Protein AF-A0A2I0T683-F1 (afdb_monomer_lite)

Organism: NCBI:txid1758121

Foldseek 3Di:
DDDQLAADVPHAQLLSLVVCVVVPLQVAWDALVRQLPDDHRRVDPQLSVQSNPDHDTGGSSLSNLQSCCVVDVDLVVRDLDLPLQPALVSLLSSLLSVLSSVSSPDDSPPPPDDPHSQQRFDDPVSLVVSLVSYDPVCSVVSVPPDQPDPTGDGSNVVSVVSVVVVVVCVDVVVVVVVVVVVVVVVVVVVVVVVVVVVVPD

pLDDT: mean 86.16, std 9.73, range [44.25, 96.19]

Radius of gyration: 23.91 Å; chains: 1; bounding box: 44×40×90 Å

InterPro domains:
  IPR053270 Friend virus susceptibility protein 1 [PTHR48195] (3-145)

Sequence (201 aa):
MRKDFSRLPGEHIVTWLLRCWDNGANSLELEDREARQLGSLSREGGIDTVIRKKTQALSLWRRLLSGMRERYPLSEDVVCHPSKWTTMERGIQYLRELAVRKMIYHDLDNAQLPTDPDEIQCTRPMWRKFVQSAPLTHANSLAVMEWKGEEGPMVNEVAARLQQYEESLSSPLISAVEKLSWKVQQENVILSTCIGQHLSY

Structure (mmCIF, N/CA/C/O backbone):
data_AF-A0A2I0T683-F1
#
_entry.id   AF-A0A2I0T683-F1
#
loop_
_atom_site.group_PDB
_atom_site.id
_atom_site.type_symbol
_atom_site.label_atom_id
_atom_site.label_alt_id
_atom_site.label_comp_id
_atom_site.label_asym_id
_atom_site.label_entity_id
_atom_site.label_seq_id
_atom_site.pdbx_PDB_ins_code
_atom_site.Cartn_x
_atom_site.Cartn_y
_atom_site.Cartn_z
_atom_site.occupancy
_atom_site.B_iso_or_equiv
_atom_site.auth_seq_id
_atom_site.auth_comp_id
_atom_site.auth_asym_id
_atom_site.auth_atom_id
_atom_site.pdbx_PDB_model_num
ATOM 1 N N . MET A 1 1 ? 0.701 19.991 12.465 1.00 44.56 1 MET A N 1
ATOM 2 C CA . MET A 1 1 ? -0.242 19.776 11.345 1.00 44.56 1 MET A CA 1
ATOM 3 C C . MET A 1 1 ? -0.966 18.459 11.601 1.00 44.56 1 MET A C 1
ATOM 5 O O . MET A 1 1 ? -0.289 17.451 11.756 1.00 44.56 1 MET A O 1
ATOM 9 N N . ARG A 1 2 ? -2.293 18.459 11.780 1.00 54.62 2 ARG A N 1
ATOM 10 C CA . ARG A 1 2 ? -3.059 17.230 12.059 1.00 54.62 2 ARG A CA 1
ATOM 11 C C . ARG A 1 2 ? -3.172 16.458 10.739 1.00 54.62 2 ARG A C 1
ATOM 13 O O . ARG A 1 2 ? -3.693 17.015 9.779 1.00 54.62 2 ARG A O 1
ATOM 20 N N . LYS A 1 3 ? -2.603 15.253 10.655 1.00 79.38 3 LYS A N 1
ATOM 21 C CA . LYS A 1 3 ? -2.657 14.440 9.430 1.00 79.38 3 LYS A CA 1
ATOM 22 C C . LYS A 1 3 ? -4.076 13.892 9.259 1.00 79.38 3 LYS A C 1
ATOM 24 O O . LYS A 1 3 ? -4.655 13.398 10.224 1.00 79.38 3 LYS A O 1
ATOM 29 N N . ASP A 1 4 ? -4.638 14.030 8.062 1.00 86.94 4 ASP A N 1
ATOM 30 C CA . ASP A 1 4 ? -5.980 13.537 7.755 1.00 86.94 4 ASP A CA 1
ATOM 31 C C . ASP A 1 4 ? -5.921 12.069 7.310 1.00 86.94 4 ASP A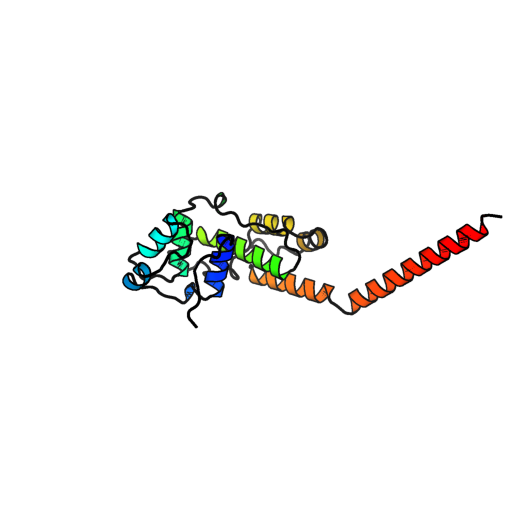 C 1
ATOM 33 O O . ASP A 1 4 ? -5.350 11.730 6.268 1.00 86.94 4 ASP A O 1
ATOM 37 N N . PHE A 1 5 ? -6.517 11.202 8.125 1.00 93.31 5 PHE A N 1
ATOM 38 C CA . PHE A 1 5 ? -6.622 9.763 7.884 1.00 93.31 5 PHE A CA 1
ATOM 39 C C . PHE A 1 5 ? -7.934 9.380 7.187 1.00 93.31 5 PHE A C 1
ATOM 41 O O . PHE A 1 5 ? -8.219 8.196 7.030 1.00 93.31 5 PHE A O 1
ATOM 48 N N . SER A 1 6 ? -8.751 10.348 6.773 1.00 94.44 6 SER A N 1
ATOM 49 C CA . SER A 1 6 ? -10.027 10.093 6.102 1.00 94.44 6 SER A CA 1
ATOM 50 C C . SER A 1 6 ? -9.810 9.726 4.636 1.00 94.44 6 SER A C 1
ATOM 52 O O . SER A 1 6 ? -8.982 10.330 3.953 1.00 94.44 6 SER A O 1
ATOM 54 N N . ARG A 1 7 ? -10.559 8.743 4.134 1.00 95.00 7 ARG A N 1
ATOM 55 C CA . ARG A 1 7 ? -10.545 8.299 2.738 1.00 95.00 7 ARG A CA 1
ATOM 56 C C . ARG A 1 7 ? -11.122 9.378 1.833 1.00 95.00 7 ARG A C 1
ATOM 58 O O . ARG A 1 7 ? -12.233 9.864 2.062 1.00 95.00 7 ARG A O 1
ATOM 65 N N . LEU A 1 8 ? -10.409 9.713 0.763 1.00 93.12 8 LEU A N 1
ATOM 66 C CA . LEU A 1 8 ? -10.859 10.706 -0.208 1.00 93.12 8 LEU A CA 1
ATOM 67 C C . LEU A 1 8 ? -11.986 10.143 -1.102 1.00 93.12 8 LEU A C 1
ATOM 69 O O . LEU A 1 8 ? -12.114 8.928 -1.281 1.00 93.12 8 LEU A O 1
ATOM 73 N N . PRO A 1 9 ? -12.853 10.991 -1.687 1.00 92.00 9 PRO A N 1
ATOM 74 C CA . PRO A 1 9 ? -13.791 10.558 -2.723 1.00 92.00 9 PRO A CA 1
ATOM 75 C C . PRO A 1 9 ? -13.100 9.902 -3.918 1.00 92.00 9 PRO A C 1
ATOM 77 O O . PRO A 1 9 ? -12.183 10.472 -4.493 1.00 92.00 9 PRO A O 1
ATOM 80 N N . GLY A 1 10 ? -13.556 8.697 -4.277 1.00 89.38 10 GLY A N 1
ATOM 81 C CA . GLY A 1 10 ? -12.989 7.908 -5.375 1.00 89.38 10 GLY A CA 1
ATOM 82 C C . GLY A 1 10 ? -11.661 7.212 -5.055 1.00 89.38 10 GLY A C 1
ATOM 83 O O . GLY A 1 10 ? -11.173 6.459 -5.890 1.00 89.38 10 GLY A O 1
ATOM 84 N N . GLU A 1 11 ? -11.085 7.415 -3.867 1.00 91.50 11 GLU A N 1
ATOM 85 C CA . GLU A 1 11 ? -9.854 6.735 -3.457 1.00 91.50 11 GLU A CA 1
ATOM 86 C C . GLU A 1 11 ? -10.125 5.254 -3.174 1.00 91.50 11 GLU A C 1
ATOM 88 O O . GLU A 1 11 ? -11.042 4.897 -2.426 1.00 91.50 11 GLU A O 1
ATOM 93 N N . HIS A 1 12 ? -9.310 4.382 -3.767 1.00 91.44 12 HIS A N 1
ATOM 94 C CA . HIS A 1 12 ? -9.386 2.952 -3.508 1.00 91.44 12 HIS A CA 1
ATOM 95 C C . HIS A 1 12 ? -9.004 2.641 -2.061 1.00 91.44 12 HIS A C 1
ATOM 97 O O . HIS A 1 12 ? -8.104 3.249 -1.483 1.00 91.44 12 HIS A O 1
ATOM 103 N N . ILE A 1 13 ? -9.676 1.652 -1.474 1.00 92.81 13 ILE A N 1
ATOM 104 C CA . ILE A 1 13 ? -9.544 1.353 -0.047 1.00 92.81 13 ILE A CA 1
ATOM 105 C C . ILE A 1 13 ? -8.114 0.969 0.361 1.00 92.81 13 ILE A C 1
ATOM 107 O O . ILE A 1 13 ? -7.654 1.376 1.421 1.00 92.81 13 ILE A O 1
ATOM 111 N N . VAL A 1 14 ? -7.384 0.246 -0.493 1.00 94.19 14 VAL A N 1
ATOM 112 C CA . VAL A 1 14 ? -5.992 -0.148 -0.221 1.00 94.19 14 VAL A CA 1
ATOM 113 C C . VAL A 1 14 ? -5.038 1.038 -0.363 1.00 94.19 14 VAL A C 1
ATOM 115 O O . VAL A 1 14 ? -4.167 1.216 0.484 1.00 94.19 14 VAL A O 1
ATOM 118 N N . THR A 1 15 ? -5.243 1.891 -1.370 1.00 94.19 15 THR A N 1
ATOM 119 C CA . THR A 1 15 ? -4.494 3.146 -1.541 1.00 94.19 15 THR A CA 1
ATOM 120 C C . THR A 1 15 ? -4.660 4.055 -0.324 1.00 94.19 15 THR A C 1
ATOM 122 O O . THR A 1 15 ? -3.682 4.590 0.194 1.00 94.19 15 THR A O 1
ATOM 125 N N . TRP A 1 16 ? -5.889 4.167 0.189 1.00 95.38 16 TRP A N 1
ATOM 126 C CA . TRP A 1 16 ? -6.186 4.898 1.418 1.00 95.38 16 TRP A CA 1
ATOM 127 C C . TRP A 1 16 ? -5.451 4.328 2.636 1.00 95.38 16 TRP A C 1
ATOM 129 O O . TRP A 1 16 ? -4.854 5.088 3.397 1.00 95.38 16 TRP A O 1
ATOM 139 N N . LEU A 1 17 ? -5.452 3.004 2.817 1.00 95.69 17 LEU A N 1
ATOM 140 C CA . LEU A 1 17 ? -4.715 2.367 3.912 1.00 95.69 17 LEU A CA 1
ATOM 141 C C . LEU A 1 17 ? -3.216 2.639 3.815 1.00 95.69 17 LEU A C 1
ATOM 143 O O . LEU A 1 17 ? -2.614 3.034 4.809 1.00 95.69 17 LEU A O 1
ATOM 147 N N . LEU A 1 18 ? -2.624 2.482 2.631 1.00 95.62 18 LEU A N 1
ATOM 148 C CA . LEU A 1 18 ? -1.208 2.775 2.427 1.00 95.62 18 LEU A CA 1
ATOM 149 C C . LEU A 1 18 ? -0.892 4.245 2.745 1.00 95.62 18 LEU A C 1
ATOM 151 O O . LEU A 1 18 ? 0.066 4.528 3.455 1.00 95.62 18 LEU A O 1
ATOM 155 N N . ARG A 1 19 ? -1.762 5.183 2.351 1.00 95.25 19 ARG A N 1
ATOM 156 C CA . ARG A 1 19 ? -1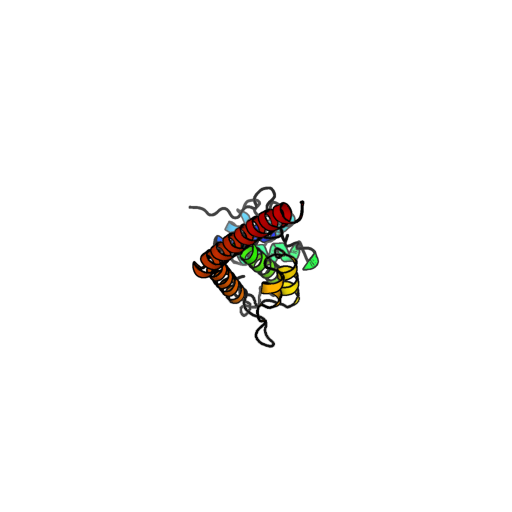.624 6.594 2.737 1.00 95.25 19 ARG A CA 1
ATOM 157 C C . ARG A 1 19 ? -1.735 6.806 4.249 1.00 95.25 19 ARG A C 1
ATOM 159 O O . ARG A 1 19 ? -1.024 7.643 4.799 1.00 95.25 19 ARG A O 1
ATOM 166 N N . CYS A 1 20 ? -2.612 6.079 4.941 1.00 95.56 20 CYS A N 1
ATOM 167 C CA . CYS A 1 20 ? -2.676 6.104 6.404 1.00 95.56 20 CYS A CA 1
ATOM 168 C C . CYS A 1 20 ? -1.365 5.608 7.030 1.00 95.56 20 CYS A C 1
ATOM 170 O O . CYS A 1 20 ? -0.875 6.244 7.967 1.00 95.56 20 CYS A O 1
ATOM 172 N N . TRP A 1 21 ? -0.782 4.528 6.497 1.00 95.56 21 TRP A N 1
ATOM 173 C CA . TRP A 1 21 ? 0.535 4.033 6.904 1.00 95.56 21 TRP A CA 1
ATOM 174 C C . TRP A 1 21 ? 1.625 5.091 6.711 1.00 95.56 21 TRP A C 1
ATOM 176 O O . TRP A 1 21 ? 2.271 5.465 7.687 1.00 95.56 21 TRP A O 1
ATOM 186 N N . ASP A 1 22 ? 1.751 5.653 5.506 1.00 95.06 22 ASP A N 1
ATOM 187 C CA . ASP A 1 22 ? 2.746 6.686 5.171 1.00 95.06 22 ASP A CA 1
ATOM 188 C C . ASP A 1 22 ? 2.568 7.959 6.024 1.00 95.06 22 ASP A C 1
ATOM 190 O O . ASP A 1 22 ? 3.514 8.679 6.351 1.00 95.06 22 ASP A O 1
ATOM 194 N N . ASN A 1 23 ? 1.338 8.219 6.470 1.00 94.81 23 ASN A N 1
ATOM 195 C CA . ASN A 1 23 ? 1.023 9.288 7.410 1.00 94.81 23 ASN A CA 1
ATOM 196 C C . ASN A 1 23 ? 1.328 8.940 8.878 1.00 94.81 23 ASN A C 1
ATOM 198 O O . ASN A 1 23 ? 1.156 9.794 9.748 1.00 94.81 23 ASN A O 1
ATOM 202 N N . GLY A 1 24 ? 1.859 7.762 9.183 1.00 93.31 24 GLY A N 1
ATOM 203 C CA . GLY A 1 24 ? 2.258 7.367 10.532 1.00 93.31 24 GLY A CA 1
ATOM 204 C C . GLY A 1 24 ? 1.102 6.858 11.390 1.00 93.31 24 GLY A C 1
ATOM 205 O O . GLY A 1 24 ? 1.145 7.007 12.609 1.00 93.31 24 GLY A O 1
ATOM 206 N N . ALA A 1 25 ? 0.073 6.245 10.790 1.00 93.44 25 ALA A N 1
ATOM 207 C CA . ALA A 1 25 ? -1.019 5.616 11.542 1.00 93.44 25 ALA A CA 1
ATOM 208 C C . ALA A 1 25 ? -0.524 4.562 12.552 1.00 93.44 25 ALA A C 1
ATOM 210 O O . ALA A 1 25 ? -1.203 4.293 13.540 1.00 93.44 25 ALA A O 1
ATOM 211 N N . ASN A 1 26 ? 0.650 3.966 12.331 1.00 93.00 26 ASN A N 1
ATOM 212 C CA . ASN A 1 26 ? 1.229 2.994 13.256 1.00 93.00 26 ASN A CA 1
ATOM 213 C C . ASN A 1 26 ? 1.804 3.626 14.528 1.00 93.00 26 ASN A C 1
ATOM 215 O O . ASN A 1 26 ? 1.815 2.984 15.568 1.00 93.00 26 ASN A O 1
ATOM 219 N N . SER A 1 27 ? 2.241 4.883 14.461 1.00 91.81 27 SER A N 1
ATOM 220 C CA . SER A 1 27 ? 2.763 5.620 15.619 1.00 91.81 27 SER A CA 1
ATOM 221 C C . SER A 1 27 ? 1.666 6.317 16.426 1.00 91.81 27 SER A C 1
ATOM 223 O O . SER A 1 27 ? 1.945 6.884 17.478 1.00 91.81 27 SER A O 1
ATOM 225 N N . LEU A 1 28 ? 0.427 6.321 15.925 1.00 91.69 28 LEU A N 1
ATOM 226 C CA . LEU A 1 28 ? -0.716 6.919 16.601 1.00 91.69 28 LEU A CA 1
ATOM 227 C C . LEU A 1 28 ? -1.420 5.865 17.455 1.00 91.69 28 LEU A C 1
ATOM 229 O O . LEU A 1 28 ? -2.343 5.203 16.981 1.00 91.69 28 LEU A O 1
ATOM 233 N N . GLU A 1 29 ? -0.978 5.710 18.699 1.00 91.25 29 GLU A N 1
ATOM 234 C CA . GLU A 1 29 ? -1.697 4.926 19.706 1.00 91.25 29 GLU A CA 1
ATOM 235 C C . GLU A 1 29 ? -3.019 5.609 20.059 1.00 91.25 29 GLU A C 1
ATOM 237 O O . GLU A 1 29 ? -3.066 6.826 20.227 1.00 91.25 29 GLU A O 1
ATOM 242 N N . LEU A 1 30 ? -4.098 4.827 20.114 1.00 88.94 30 LEU A N 1
ATOM 243 C CA . LEU A 1 30 ? -5.431 5.329 20.428 1.00 88.94 30 LEU A CA 1
ATOM 244 C C . LEU A 1 30 ? -6.007 4.592 21.629 1.00 88.94 30 LEU A C 1
ATOM 246 O O . LEU A 1 30 ? -6.262 3.378 21.571 1.00 88.94 30 LEU A O 1
ATOM 250 N N . GLU A 1 31 ? -6.296 5.351 22.681 1.00 87.56 31 GLU A N 1
ATOM 251 C CA . GLU A 1 31 ? -7.123 4.889 23.789 1.00 87.56 31 GLU A CA 1
ATOM 252 C C . GLU A 1 31 ? -8.593 4.747 23.356 1.00 87.56 31 GLU A C 1
ATOM 254 O O . GLU A 1 31 ? -9.035 5.317 22.355 1.00 87.56 31 GLU A O 1
ATOM 259 N N . ASP A 1 32 ? -9.394 4.005 24.128 1.00 83.94 32 ASP A N 1
ATOM 260 C CA . ASP A 1 32 ? -10.821 3.779 23.835 1.00 83.94 32 ASP A CA 1
ATOM 261 C C . ASP A 1 32 ? -11.592 5.100 23.640 1.00 83.94 32 ASP A C 1
ATOM 263 O O . ASP A 1 32 ? -12.378 5.257 22.703 1.00 83.94 32 ASP A O 1
ATOM 267 N N . ARG A 1 33 ? -11.320 6.110 24.478 1.00 86.56 33 ARG A N 1
ATOM 268 C CA . ARG A 1 33 ? -12.009 7.405 24.396 1.00 86.56 33 ARG A CA 1
ATOM 269 C C . ARG A 1 33 ? -11.652 8.179 23.125 1.00 86.56 33 ARG A C 1
ATOM 271 O O . ARG A 1 33 ? -12.536 8.798 22.536 1.00 86.56 33 ARG A O 1
ATOM 278 N N . GLU A 1 34 ? -10.393 8.134 22.704 1.00 87.69 34 GLU A N 1
ATOM 279 C CA . GLU A 1 34 ? -9.911 8.804 21.491 1.00 87.69 34 GLU A CA 1
ATOM 280 C C . GLU A 1 34 ? -10.426 8.099 20.239 1.00 87.69 34 GLU A C 1
ATOM 282 O O . GLU A 1 34 ? -10.918 8.750 19.317 1.00 87.69 34 GLU A O 1
ATOM 287 N N . ALA A 1 35 ? -10.406 6.762 20.242 1.00 85.81 35 ALA A N 1
ATOM 288 C CA . ALA A 1 35 ? -10.942 5.956 19.156 1.00 85.81 35 ALA A CA 1
ATOM 289 C C . ALA A 1 35 ? -12.421 6.279 18.912 1.00 85.81 35 ALA A C 1
ATOM 291 O O . ALA A 1 35 ? -12.811 6.523 17.774 1.00 85.81 35 ALA A O 1
ATOM 292 N N . ARG A 1 36 ? -13.241 6.380 19.967 1.00 87.12 36 ARG A N 1
ATOM 293 C CA . ARG A 1 36 ? -14.670 6.733 19.856 1.00 87.12 36 ARG A CA 1
ATOM 294 C C . ARG A 1 36 ? -14.928 8.132 19.291 1.00 87.12 36 ARG A C 1
ATOM 296 O O . ARG A 1 36 ? -16.009 8.361 18.750 1.00 87.12 36 ARG A O 1
ATOM 303 N N . GLN A 1 37 ? -13.969 9.049 19.414 1.00 87.25 37 GLN A N 1
ATOM 304 C CA . GLN A 1 37 ? -14.065 10.414 18.888 1.00 87.25 37 GLN A CA 1
ATOM 305 C C . GLN A 1 37 ? -13.639 10.530 17.420 1.00 87.25 37 GLN A C 1
ATOM 307 O O . GLN A 1 37 ? -13.803 11.598 16.826 1.00 87.25 37 GLN A O 1
ATOM 312 N N . LEU A 1 38 ? -13.117 9.459 16.816 1.00 86.81 38 LEU A N 1
ATOM 313 C CA . LEU A 1 38 ? -12.806 9.454 15.393 1.00 86.81 38 LEU A CA 1
ATOM 314 C C . LEU A 1 38 ? -14.078 9.660 14.560 1.00 86.81 38 LEU A C 1
ATOM 316 O O . LEU A 1 38 ? -15.122 9.040 14.790 1.00 86.81 38 LEU A O 1
ATOM 320 N N . GLY A 1 39 ? -13.962 10.535 13.561 1.00 87.31 39 GLY A N 1
ATOM 321 C CA . GLY A 1 39 ? -14.962 10.677 12.510 1.00 87.31 39 GLY A CA 1
ATOM 322 C C . GLY A 1 39 ? -15.009 9.452 11.590 1.00 87.31 39 GLY A C 1
ATOM 323 O O . GLY A 1 39 ? -14.338 8.446 11.810 1.00 87.31 39 GLY A O 1
ATOM 324 N N . SER A 1 40 ? -15.805 9.547 10.527 1.00 90.81 40 SER A N 1
ATOM 325 C CA . SER A 1 40 ? -15.827 8.543 9.457 1.00 90.81 40 SER A CA 1
ATOM 326 C C . SER A 1 40 ? -14.496 8.565 8.700 1.00 90.81 40 SER A C 1
ATOM 328 O O . SER A 1 40 ? -14.279 9.469 7.892 1.00 90.81 40 SER A O 1
ATOM 330 N N . LEU A 1 41 ? -13.631 7.572 8.922 1.00 93.50 41 LEU A N 1
ATOM 331 C CA . LEU A 1 41 ? -12.339 7.483 8.243 1.00 93.50 41 LEU A CA 1
ATOM 332 C C . LEU A 1 41 ? -12.479 6.765 6.903 1.00 93.50 41 LEU A C 1
ATOM 334 O O . LEU A 1 41 ? -12.124 7.307 5.865 1.00 93.50 41 LEU A O 1
ATOM 338 N N . SER A 1 42 ? -13.042 5.562 6.905 1.00 92.31 42 SER A N 1
ATOM 339 C CA . SER A 1 42 ? -13.158 4.720 5.708 1.00 92.31 42 SER A CA 1
ATOM 340 C C . SER A 1 42 ? -14.277 5.157 4.762 1.00 92.31 42 SER A C 1
ATOM 342 O O . SER A 1 42 ? -14.254 4.802 3.584 1.00 92.31 42 SER A O 1
ATOM 344 N N . ARG A 1 43 ? -15.262 5.917 5.271 1.00 89.50 43 ARG A N 1
ATOM 345 C CA . ARG A 1 43 ? -16.545 6.205 4.598 1.00 89.50 43 ARG A CA 1
ATOM 346 C C . ARG A 1 43 ? -17.406 4.958 4.386 1.00 89.50 43 ARG A C 1
ATOM 348 O O . ARG A 1 43 ? -18.348 4.980 3.597 1.00 89.50 43 ARG A O 1
ATOM 355 N N . GLU A 1 44 ? -17.102 3.888 5.112 1.00 88.06 44 GLU A N 1
ATOM 356 C CA . GLU A 1 44 ? -17.862 2.648 5.168 1.00 88.06 44 GLU A CA 1
ATOM 357 C C . GLU A 1 44 ? -18.225 2.370 6.628 1.00 88.06 44 GLU A C 1
ATOM 359 O O . GLU A 1 44 ? -17.379 2.014 7.448 1.00 88.06 44 GLU A O 1
ATOM 364 N N . GLY A 1 45 ? -19.516 2.497 6.956 1.00 83.25 45 GLY A N 1
ATOM 365 C CA . GLY A 1 45 ? -19.987 2.433 8.343 1.00 83.25 45 GLY A CA 1
ATOM 366 C C . GLY A 1 45 ? -19.596 1.151 9.087 1.00 83.25 45 GLY A C 1
ATOM 367 O O . GLY A 1 45 ? -19.388 1.198 10.298 1.00 83.25 45 GLY A O 1
ATOM 368 N N . GLY A 1 46 ? -19.439 0.027 8.377 1.00 87.06 46 GLY A N 1
ATOM 369 C CA . GLY A 1 46 ? -18.956 -1.230 8.955 1.00 87.06 46 GLY A CA 1
ATOM 370 C C . GLY A 1 46 ? -17.534 -1.110 9.507 1.00 87.06 46 GLY A C 1
ATOM 371 O O . GLY A 1 46 ? -17.312 -1.376 10.684 1.00 87.06 46 GLY A O 1
ATOM 372 N N . ILE A 1 47 ? -16.593 -0.619 8.699 1.00 89.81 47 ILE A N 1
ATOM 373 C CA . ILE A 1 47 ? -15.179 -0.487 9.080 1.00 89.81 47 ILE A CA 1
ATOM 374 C C . ILE A 1 47 ? -15.025 0.557 10.194 1.00 89.81 47 ILE A C 1
ATOM 376 O O . ILE A 1 47 ? -14.393 0.290 11.217 1.00 89.81 47 ILE A O 1
ATOM 380 N N . ASP A 1 48 ? -15.668 1.720 10.047 1.00 91.12 48 ASP A N 1
ATOM 381 C CA . ASP A 1 48 ? -15.606 2.803 11.042 1.00 91.12 48 ASP A CA 1
ATOM 382 C C . ASP A 1 48 ? -16.203 2.392 12.397 1.00 91.12 48 ASP A C 1
ATOM 384 O O . ASP A 1 48 ? -15.827 2.909 13.450 1.00 91.12 48 ASP A O 1
ATOM 388 N N . THR A 1 49 ? -17.145 1.449 12.402 1.00 89.56 49 THR A N 1
ATOM 389 C CA . THR A 1 49 ? -17.702 0.904 13.642 1.00 89.56 49 THR A CA 1
ATOM 390 C C . THR A 1 49 ? -16.691 0.018 14.363 1.00 89.56 49 THR A C 1
ATOM 392 O O . THR A 1 49 ? -16.529 0.160 15.575 1.00 89.56 49 THR A O 1
ATOM 395 N N . VAL A 1 50 ? -15.972 -0.845 13.642 1.00 87.88 50 VAL A N 1
ATOM 396 C CA . VAL A 1 50 ? -14.957 -1.737 14.230 1.00 87.88 50 VAL A CA 1
ATOM 397 C C . VAL A 1 50 ? -13.799 -0.941 14.822 1.00 87.88 50 VAL A C 1
ATOM 399 O O . VAL A 1 50 ? -13.400 -1.182 15.963 1.00 87.88 50 VAL A O 1
ATOM 402 N N . ILE A 1 51 ? -13.318 0.072 14.094 1.00 88.12 51 ILE A N 1
ATOM 403 C CA . ILE A 1 51 ? -12.234 0.957 14.547 1.00 88.12 51 ILE A CA 1
ATOM 404 C C . ILE A 1 51 ? -12.568 1.585 15.912 1.00 88.12 51 ILE A C 1
ATOM 406 O O . ILE A 1 51 ? -11.712 1.629 16.802 1.00 88.12 51 ILE A O 1
ATOM 410 N N . ARG A 1 52 ? -13.824 2.021 16.087 1.00 88.38 52 ARG A N 1
ATOM 411 C CA . ARG A 1 52 ? -14.315 2.707 17.294 1.00 88.38 52 ARG A CA 1
ATOM 412 C C . ARG A 1 52 ? -14.699 1.776 18.442 1.00 88.38 52 ARG A C 1
ATOM 414 O O . ARG A 1 52 ? -14.672 2.212 19.586 1.00 88.38 52 ARG A O 1
ATOM 421 N N . LYS A 1 53 ? -15.097 0.530 18.161 1.00 86.25 53 LYS A N 1
ATOM 422 C CA . LYS A 1 53 ? -15.577 -0.418 19.185 1.00 86.25 53 LYS A CA 1
ATOM 423 C C . LYS A 1 53 ? -14.462 -1.132 19.947 1.00 86.25 53 LYS A C 1
ATOM 425 O O . LYS A 1 53 ? -14.729 -1.660 21.024 1.00 86.25 53 LYS A O 1
A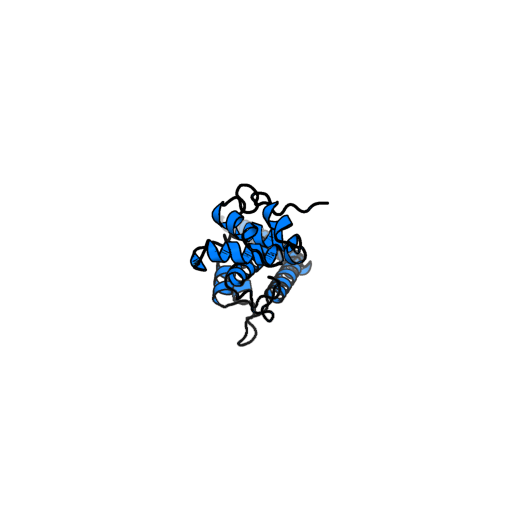TOM 430 N N . LYS A 1 54 ? -13.240 -1.192 19.410 1.00 79.56 54 LYS A N 1
ATOM 431 C CA . LYS A 1 54 ? -12.137 -1.881 20.091 1.00 79.56 54 LYS A CA 1
ATOM 432 C C . LYS A 1 54 ? -11.740 -1.165 21.385 1.00 79.56 54 LYS A C 1
ATOM 434 O O . LYS A 1 54 ? -11.307 -0.015 21.352 1.00 79.56 54 LYS A O 1
ATOM 439 N N . THR A 1 55 ? -11.832 -1.894 22.495 1.00 77.06 55 THR A N 1
ATOM 440 C CA . THR A 1 55 ? -11.533 -1.418 23.854 1.00 77.06 55 THR A CA 1
ATOM 441 C C . THR A 1 55 ? -10.050 -1.506 24.221 1.00 77.06 55 THR A C 1
ATOM 443 O O . THR A 1 55 ? -9.606 -0.810 25.127 1.00 77.06 55 THR A O 1
ATOM 446 N N . GLN A 1 56 ? -9.268 -2.329 23.517 1.00 80.94 56 GLN A N 1
ATOM 447 C CA . GLN A 1 56 ? -7.820 -2.433 23.707 1.00 80.94 56 GLN A CA 1
ATOM 448 C C . GLN A 1 56 ? -7.101 -1.201 23.141 1.00 80.94 56 GLN A C 1
ATOM 450 O O . GLN A 1 56 ? -7.446 -0.743 22.050 1.00 80.94 56 GLN A O 1
ATOM 455 N N . ALA A 1 57 ? -6.082 -0.702 23.848 1.00 83.00 57 ALA A N 1
ATOM 456 C CA . ALA A 1 57 ? -5.161 0.304 23.322 1.00 83.00 57 ALA A CA 1
ATOM 457 C C . ALA A 1 57 ? -4.358 -0.299 22.159 1.00 83.00 57 ALA A C 1
ATOM 459 O O . ALA A 1 57 ? -3.646 -1.289 22.330 1.00 83.00 57 ALA A O 1
ATOM 460 N N . LEU A 1 58 ? -4.557 0.256 20.967 1.00 88.69 58 LEU A N 1
ATOM 461 C CA . LEU A 1 58 ? -3.946 -0.187 19.720 1.00 88.69 58 LEU A CA 1
ATOM 462 C C . LEU A 1 58 ? -3.674 1.035 18.852 1.00 88.69 58 LEU A C 1
ATOM 464 O O . LEU A 1 58 ? -4.511 1.949 18.801 1.00 88.69 58 LEU A O 1
ATOM 468 N N . SER A 1 59 ? -2.591 0.973 18.078 1.00 91.44 59 SER A N 1
ATOM 469 C CA . SER A 1 59 ? -2.330 1.948 17.029 1.00 91.44 59 SER A CA 1
ATOM 470 C C . SER A 1 59 ? -3.492 2.048 16.042 1.00 91.44 59 SER A C 1
ATOM 472 O O . SER A 1 59 ? -4.203 1.069 15.766 1.00 91.44 59 SER A O 1
ATOM 474 N N . LEU A 1 60 ? -3.678 3.236 15.462 1.00 92.94 60 LEU A N 1
ATOM 475 C CA . LEU A 1 60 ? -4.658 3.455 14.401 1.00 92.94 60 LEU A CA 1
ATOM 476 C C . LEU A 1 60 ? -4.452 2.444 13.264 1.00 92.94 60 LEU A C 1
ATOM 478 O O . LEU A 1 60 ? -5.428 1.901 12.752 1.00 92.94 60 LEU A O 1
ATOM 482 N N . TRP A 1 61 ? -3.201 2.122 12.925 1.00 93.75 61 TRP A N 1
ATOM 483 C CA . TRP A 1 61 ? -2.879 1.104 11.924 1.00 93.75 61 TRP A CA 1
ATOM 484 C C . TRP A 1 61 ? -3.462 -0.274 12.254 1.00 93.75 61 TRP A C 1
ATOM 486 O O . TRP A 1 61 ? -4.177 -0.853 11.435 1.00 93.75 61 TRP A O 1
ATOM 496 N N . ARG A 1 62 ? -3.249 -0.783 13.474 1.00 91.75 62 ARG A N 1
ATOM 497 C CA . ARG A 1 62 ? -3.805 -2.081 13.896 1.00 91.75 62 ARG A CA 1
ATOM 498 C C . ARG A 1 62 ? -5.334 -2.079 13.916 1.00 91.75 62 ARG A C 1
ATOM 500 O O . ARG A 1 62 ? -5.960 -3.070 13.533 1.00 91.75 62 ARG A O 1
ATOM 507 N N . ARG A 1 63 ? -5.954 -0.966 14.324 1.00 91.88 63 ARG A N 1
ATOM 508 C CA . ARG A 1 63 ? -7.419 -0.805 14.280 1.00 91.88 63 ARG A CA 1
ATOM 509 C C . ARG A 1 63 ? -7.946 -0.832 12.843 1.00 91.88 63 ARG A C 1
ATOM 511 O O . ARG A 1 63 ? -8.942 -1.508 12.590 1.00 91.88 63 ARG A O 1
ATOM 518 N N . LEU A 1 64 ? -7.264 -0.156 11.915 1.00 93.75 64 LEU A N 1
ATOM 519 C CA . LEU A 1 64 ? -7.599 -0.144 10.488 1.00 93.75 64 LEU A CA 1
ATOM 520 C C . LEU A 1 64 ? -7.512 -1.548 9.881 1.00 93.75 64 LEU A C 1
ATOM 522 O O . LEU A 1 64 ? -8.496 -2.011 9.310 1.00 93.75 64 LEU A O 1
ATOM 526 N N . LEU A 1 65 ? -6.391 -2.257 10.060 1.00 93.38 65 LEU A N 1
ATOM 527 C CA . LEU A 1 65 ? -6.225 -3.624 9.546 1.00 93.38 65 LEU A CA 1
ATOM 528 C C . LEU A 1 65 ? -7.296 -4.576 10.096 1.00 93.38 65 LEU A C 1
ATOM 530 O O . LEU A 1 65 ? -7.871 -5.362 9.347 1.00 93.38 65 LEU A O 1
ATOM 534 N N . SER A 1 66 ? -7.634 -4.458 11.383 1.00 91.00 66 SER A N 1
ATOM 535 C CA . SER A 1 66 ? -8.701 -5.265 11.978 1.00 91.00 66 SER A CA 1
ATOM 536 C C . SER A 1 66 ? -10.079 -4.950 11.396 1.00 91.00 66 SER A C 1
ATOM 538 O O . SER A 1 66 ? -10.838 -5.876 11.123 1.00 91.00 66 SER A O 1
ATOM 540 N N . GLY A 1 67 ? -10.413 -3.668 11.207 1.00 92.06 67 GLY A N 1
ATOM 541 C CA . GLY A 1 67 ? -11.679 -3.266 10.587 1.00 92.06 67 GLY A CA 1
ATOM 542 C C . GLY A 1 67 ? -11.796 -3.755 9.146 1.00 92.06 67 GLY A C 1
ATOM 543 O O . GLY A 1 67 ? -12.866 -4.186 8.720 1.00 92.06 67 GLY A O 1
ATOM 544 N N . MET A 1 68 ? -10.679 -3.759 8.418 1.00 94.12 68 MET A N 1
ATOM 545 C CA . MET A 1 68 ? -10.597 -4.317 7.072 1.00 94.12 68 MET A CA 1
ATOM 546 C C . MET A 1 68 ? -10.839 -5.824 7.062 1.00 94.12 68 MET A C 1
ATOM 548 O O . MET A 1 68 ? -11.654 -6.287 6.272 1.00 94.12 68 MET A O 1
ATOM 552 N N . ARG A 1 69 ? -10.188 -6.574 7.957 1.00 91.94 69 ARG A N 1
ATOM 553 C CA . ARG A 1 69 ? -10.340 -8.033 8.053 1.00 91.94 69 ARG A CA 1
ATOM 554 C C . ARG A 1 69 ? -11.760 -8.457 8.434 1.00 91.94 69 ARG A C 1
ATOM 556 O O . ARG A 1 69 ? -12.248 -9.468 7.945 1.00 91.94 69 ARG A O 1
ATOM 563 N N . GLU A 1 70 ? -12.436 -7.690 9.288 1.00 91.38 70 GLU A N 1
ATOM 564 C CA . GLU A 1 70 ? -13.830 -7.966 9.660 1.00 91.38 70 GLU A CA 1
ATOM 565 C C . GLU A 1 70 ? -14.798 -7.671 8.507 1.00 91.38 70 GLU A C 1
ATOM 567 O O . GLU A 1 70 ? -15.739 -8.425 8.264 1.00 91.38 70 GLU A O 1
ATOM 572 N N . ARG A 1 71 ? -14.555 -6.589 7.757 1.00 92.00 71 ARG A N 1
ATOM 573 C CA . ARG A 1 71 ? -15.389 -6.211 6.610 1.00 92.00 71 ARG A CA 1
ATOM 574 C C . ARG A 1 71 ? -15.178 -7.108 5.390 1.00 92.00 71 ARG A C 1
ATOM 576 O O . ARG A 1 71 ? -16.136 -7.317 4.638 1.00 92.00 71 ARG A O 1
ATOM 583 N N . TYR A 1 72 ? -13.949 -7.575 5.189 1.00 91.69 72 TYR A N 1
ATOM 584 C CA . TYR A 1 72 ? -13.502 -8.389 4.064 1.00 91.69 72 TYR A CA 1
ATOM 585 C C . TYR A 1 72 ? -12.841 -9.664 4.610 1.00 91.69 72 TYR A C 1
ATOM 587 O O . TYR A 1 72 ? -11.632 -9.677 4.842 1.00 91.69 72 TYR A O 1
ATOM 595 N N . PRO A 1 73 ? -13.622 -10.730 4.869 1.00 89.12 73 PRO A N 1
ATOM 596 C CA . PRO A 1 73 ? -13.087 -11.962 5.444 1.00 89.12 73 PRO A CA 1
ATOM 597 C C . PRO A 1 73 ? -12.142 -12.711 4.499 1.00 89.12 73 PRO A C 1
ATOM 599 O O . PRO A 1 73 ? -11.273 -13.448 4.967 1.00 89.12 73 PRO A O 1
ATOM 602 N N . LEU A 1 74 ? -12.310 -12.538 3.182 1.00 89.31 74 LEU A N 1
ATOM 603 C CA . LEU A 1 74 ? -11.505 -13.196 2.158 1.00 89.31 74 LEU A CA 1
ATOM 604 C C . LEU A 1 74 ? -10.578 -12.204 1.467 1.00 89.31 74 LEU A C 1
ATOM 606 O O . LEU A 1 74 ? -10.977 -11.102 1.082 1.00 89.31 74 LEU A O 1
ATOM 610 N N . SER A 1 75 ? -9.339 -12.639 1.233 1.00 86.88 75 SER A N 1
ATOM 611 C CA . SER A 1 75 ? -8.311 -11.803 0.612 1.00 86.88 75 SER A CA 1
ATOM 612 C C . SER A 1 75 ? -8.731 -11.277 -0.750 1.00 86.88 75 SER A C 1
ATOM 614 O O . SER A 1 75 ? -8.367 -10.162 -1.121 1.00 86.88 75 SER A O 1
ATOM 616 N N . GLU A 1 76 ? -9.509 -12.068 -1.478 1.00 86.25 76 GLU A N 1
ATOM 617 C CA . GLU A 1 76 ? -10.076 -11.865 -2.803 1.00 86.25 76 GLU A CA 1
ATOM 618 C C . GLU A 1 76 ? -11.007 -10.651 -2.860 1.00 86.25 76 GLU A C 1
ATOM 620 O O . GLU A 1 76 ? -10.981 -9.942 -3.867 1.00 86.25 76 GLU A O 1
ATOM 625 N N . ASP A 1 77 ? -11.718 -10.358 -1.768 1.00 87.69 77 ASP A N 1
ATOM 626 C CA . ASP A 1 77 ? -12.697 -9.268 -1.687 1.00 87.69 77 ASP A CA 1
ATOM 627 C C . ASP A 1 77 ? -12.029 -7.883 -1.663 1.00 87.69 77 ASP A C 1
ATOM 629 O O . ASP A 1 77 ? -12.639 -6.868 -2.008 1.00 87.69 77 ASP A O 1
ATOM 633 N N . VAL A 1 78 ? -10.749 -7.826 -1.281 1.00 89.06 78 VAL A N 1
ATOM 634 C CA . VAL A 1 78 ? -9.959 -6.592 -1.267 1.00 89.06 78 VAL A CA 1
ATOM 635 C C . VAL A 1 78 ? -9.286 -6.400 -2.623 1.00 89.06 78 VAL A C 1
ATOM 637 O O . VAL A 1 78 ? -8.254 -7.000 -2.939 1.00 89.06 78 VAL A O 1
ATOM 640 N N . VAL A 1 79 ? -9.857 -5.524 -3.447 1.00 84.88 79 VAL A N 1
ATOM 641 C CA . VAL A 1 79 ? -9.318 -5.221 -4.777 1.00 84.88 79 VAL A CA 1
ATOM 642 C C . VAL A 1 79 ? -8.191 -4.188 -4.681 1.00 84.88 79 VAL A C 1
ATOM 644 O O . VAL A 1 79 ? -8.429 -3.002 -4.449 1.00 84.88 79 VAL A O 1
ATOM 647 N N . CYS A 1 80 ? -6.956 -4.626 -4.931 1.00 83.94 80 CYS A N 1
ATOM 648 C CA . CYS A 1 80 ? -5.872 -3.725 -5.334 1.00 83.94 80 CYS A CA 1
ATOM 649 C C . CYS A 1 80 ? -6.106 -3.404 -6.804 1.00 83.94 80 CYS A C 1
ATOM 651 O O . CYS A 1 80 ? -6.105 -4.332 -7.614 1.00 83.94 80 CYS A O 1
ATOM 653 N N . HIS A 1 81 ? -6.334 -2.142 -7.149 1.00 73.56 81 HIS A N 1
ATOM 654 C CA . HIS A 1 81 ? -6.545 -1.763 -8.539 1.00 73.56 81 HIS A CA 1
ATOM 655 C C . HIS A 1 81 ? -5.182 -1.529 -9.186 1.00 73.56 81 HIS A C 1
ATOM 657 O O . HIS A 1 81 ? -4.535 -0.532 -8.871 1.00 73.56 81 HIS A O 1
ATOM 663 N N . PRO A 1 82 ? -4.728 -2.406 -10.101 1.00 64.31 82 PRO A N 1
ATOM 664 C CA . PRO A 1 82 ? -3.626 -2.059 -10.966 1.00 64.31 82 PRO A CA 1
ATOM 665 C C . PRO A 1 82 ? -4.181 -1.050 -11.966 1.00 64.31 82 PRO A C 1
ATOM 667 O O . PRO A 1 82 ? -4.604 -1.412 -13.064 1.00 64.31 82 PRO A O 1
ATOM 670 N N . SER A 1 83 ? -4.227 0.234 -11.619 1.00 58.31 83 SER A N 1
ATOM 671 C CA . SER A 1 83 ? -4.159 1.226 -12.686 1.00 58.31 83 SER A CA 1
ATOM 672 C C . SER A 1 83 ? -2.842 0.920 -13.387 1.00 58.31 83 SER A C 1
ATOM 674 O O . SER A 1 83 ? -1.818 1.135 -12.746 1.00 58.31 83 SER A O 1
ATOM 676 N N . LYS A 1 84 ? -2.883 0.304 -14.587 1.00 68.75 84 LYS A N 1
ATOM 677 C CA . LYS A 1 84 ? -1.723 -0.066 -15.424 1.00 68.75 84 LYS A CA 1
ATOM 678 C C . LYS A 1 84 ? -0.655 0.997 -15.237 1.00 68.75 84 LYS A C 1
ATOM 680 O O . LYS A 1 84 ? -0.801 2.101 -15.762 1.00 68.75 84 LYS A O 1
ATOM 685 N N . TRP A 1 85 ? 0.295 0.729 -14.351 1.00 85.81 85 TRP A N 1
ATOM 686 C CA . TRP A 1 85 ? 1.084 1.813 -13.789 1.00 85.81 85 TRP A CA 1
ATOM 687 C C . TRP A 1 85 ? 2.029 2.264 -14.884 1.00 85.81 85 TRP A C 1
ATOM 689 O O . TRP A 1 85 ? 2.573 1.432 -15.588 1.00 85.81 85 TRP A O 1
ATOM 699 N N . THR A 1 86 ? 2.169 3.565 -15.105 1.00 85.38 86 THR A N 1
ATOM 700 C CA . THR A 1 86 ? 2.940 4.084 -16.246 1.00 85.38 86 THR A CA 1
ATOM 701 C C . THR A 1 86 ? 4.336 4.552 -15.858 1.00 85.38 86 THR A C 1
ATOM 703 O O . THR A 1 86 ? 5.130 4.851 -16.741 1.00 85.38 86 THR A O 1
ATOM 706 N N . THR A 1 87 ? 4.629 4.629 -14.559 1.00 89.38 87 THR A N 1
ATOM 707 C CA . THR A 1 87 ? 5.923 5.055 -14.006 1.00 89.38 87 THR A CA 1
ATOM 708 C C . THR A 1 87 ? 6.377 4.076 -12.929 1.00 89.38 87 THR A C 1
ATOM 710 O O . THR A 1 87 ? 5.539 3.367 -12.353 1.00 89.38 87 THR A O 1
ATOM 713 N N . MET A 1 88 ? 7.681 4.026 -12.640 1.00 90.62 88 MET A N 1
ATOM 714 C CA . MET A 1 88 ? 8.206 3.095 -11.637 1.00 90.62 88 MET A CA 1
ATOM 715 C C . MET A 1 88 ? 7.700 3.428 -10.239 1.00 90.62 88 MET A C 1
ATOM 717 O O . MET A 1 88 ? 7.389 2.510 -9.487 1.00 90.62 88 MET A O 1
ATOM 721 N N . GLU A 1 89 ? 7.478 4.700 -9.906 1.00 92.31 89 GLU A N 1
ATOM 722 C CA . GLU A 1 89 ? 6.905 5.095 -8.614 1.00 92.31 89 GLU A CA 1
ATOM 723 C C . GLU A 1 89 ? 5.475 4.581 -8.452 1.00 92.31 89 GLU A C 1
ATOM 725 O O . GLU A 1 89 ? 5.099 4.104 -7.381 1.00 92.31 89 GLU A O 1
ATOM 730 N N . ARG A 1 90 ? 4.668 4.613 -9.522 1.00 91.88 90 ARG A N 1
ATOM 731 C CA . ARG A 1 90 ? 3.327 4.009 -9.507 1.00 91.88 90 ARG A CA 1
ATOM 732 C C . ARG A 1 90 ? 3.396 2.483 -9.409 1.00 91.88 90 ARG A C 1
ATOM 734 O O . ARG A 1 90 ? 2.544 1.892 -8.749 1.00 91.88 90 ARG A O 1
ATOM 741 N N . GLY A 1 91 ? 4.407 1.857 -10.013 1.00 92.88 91 GLY A N 1
ATOM 742 C CA . GLY A 1 91 ? 4.689 0.431 -9.846 1.00 92.88 91 GLY A CA 1
ATOM 743 C C . GLY A 1 91 ? 5.048 0.072 -8.402 1.00 92.88 91 GLY A C 1
ATOM 744 O O . GLY A 1 91 ? 4.453 -0.840 -7.829 1.00 92.88 91 GLY A O 1
ATOM 745 N N . ILE A 1 92 ? 5.955 0.830 -7.784 1.00 94.31 92 ILE A N 1
ATOM 746 C CA . ILE A 1 92 ? 6.355 0.679 -6.378 1.00 94.31 92 ILE A CA 1
ATOM 747 C C . ILE A 1 92 ? 5.144 0.870 -5.462 1.00 94.31 92 ILE A C 1
ATOM 749 O O . ILE A 1 92 ? 4.897 0.037 -4.592 1.00 94.31 92 ILE A O 1
ATOM 753 N N . GLN A 1 93 ? 4.329 1.900 -5.703 1.00 94.62 93 GLN A N 1
ATOM 754 C CA . GLN A 1 93 ? 3.086 2.115 -4.964 1.00 94.62 93 GLN A CA 1
ATOM 755 C C . GLN A 1 93 ? 2.158 0.896 -5.062 1.00 94.62 93 GLN A C 1
ATOM 757 O O . GLN A 1 93 ? 1.667 0.418 -4.042 1.00 94.62 93 GLN A O 1
ATOM 762 N N . TYR A 1 94 ? 1.949 0.349 -6.264 1.00 94.44 94 TYR A N 1
ATOM 763 C CA . TYR A 1 94 ? 1.113 -0.840 -6.453 1.00 94.44 94 TYR A CA 1
ATOM 764 C C . TYR A 1 94 ? 1.673 -2.072 -5.722 1.00 94.44 94 TYR A C 1
ATOM 766 O O . TYR A 1 94 ? 0.916 -2.852 -5.140 1.00 94.44 94 TYR A O 1
ATOM 774 N N . LEU A 1 95 ? 2.997 -2.239 -5.695 1.00 94.31 95 LEU A N 1
ATOM 775 C CA . LEU A 1 95 ? 3.642 -3.312 -4.943 1.00 94.31 95 LEU A CA 1
ATOM 776 C C . LEU A 1 95 ? 3.398 -3.178 -3.429 1.00 94.31 95 LEU A C 1
ATOM 778 O O . LEU A 1 95 ? 3.031 -4.159 -2.779 1.00 94.31 95 LEU A O 1
ATOM 782 N N . ARG A 1 96 ? 3.518 -1.963 -2.883 1.00 96.00 96 ARG A N 1
ATOM 783 C CA . ARG A 1 96 ? 3.201 -1.659 -1.477 1.00 96.00 96 ARG A CA 1
ATOM 784 C C . ARG A 1 96 ? 1.715 -1.869 -1.172 1.00 96.00 96 ARG A C 1
ATOM 786 O O . ARG A 1 96 ? 1.369 -2.388 -0.116 1.00 96.00 96 ARG A O 1
ATOM 793 N N . GLU A 1 97 ? 0.813 -1.568 -2.107 1.00 95.44 97 GLU A N 1
ATOM 794 C CA . GLU A 1 97 ? -0.617 -1.874 -1.956 1.00 95.44 97 GLU A CA 1
ATOM 795 C C . GLU A 1 97 ? -0.886 -3.388 -1.885 1.00 95.44 97 GLU A C 1
ATOM 797 O O . GLU A 1 97 ? -1.700 -3.843 -1.075 1.00 95.44 97 GLU A O 1
ATOM 802 N N . LEU A 1 98 ? -0.186 -4.199 -2.687 1.00 94.44 98 LEU A N 1
ATOM 803 C CA . LEU A 1 98 ? -0.254 -5.661 -2.580 1.00 94.44 98 LEU A CA 1
ATOM 804 C C . LEU A 1 98 ? 0.254 -6.153 -1.214 1.00 94.44 98 LEU A C 1
ATOM 806 O O . LEU A 1 98 ? -0.307 -7.105 -0.664 1.00 94.44 98 LEU A O 1
ATOM 810 N N . ALA A 1 99 ? 1.277 -5.500 -0.660 1.00 95.31 99 ALA A N 1
ATOM 811 C CA . ALA A 1 99 ? 1.803 -5.788 0.670 1.00 95.31 99 ALA A CA 1
ATOM 812 C C . ALA A 1 99 ? 0.796 -5.447 1.776 1.00 95.31 99 ALA A C 1
ATOM 814 O O . ALA A 1 99 ? 0.483 -6.309 2.596 1.00 95.31 99 ALA A O 1
ATOM 815 N N . VAL A 1 100 ? 0.186 -4.257 1.734 1.00 95.38 100 VAL A N 1
ATOM 816 C CA . VAL A 1 100 ? -0.896 -3.866 2.655 1.00 95.38 100 VAL A CA 1
ATOM 817 C C . VAL A 1 100 ? -2.051 -4.863 2.597 1.00 95.38 100 VAL A C 1
ATOM 819 O O . VAL A 1 100 ? -2.550 -5.293 3.636 1.00 95.38 100 VAL A O 1
ATOM 822 N N . ARG A 1 101 ? -2.454 -5.303 1.396 1.00 94.31 101 ARG A N 1
ATOM 823 C CA . ARG A 1 101 ? -3.486 -6.340 1.259 1.00 94.31 101 ARG A CA 1
ATOM 824 C C . ARG A 1 101 ? -3.091 -7.635 1.960 1.00 94.31 101 ARG A C 1
ATOM 826 O O . ARG A 1 101 ? -3.942 -8.227 2.611 1.00 94.31 101 ARG A O 1
ATOM 833 N N . LYS A 1 102 ? -1.837 -8.078 1.842 1.00 92.69 102 LYS A N 1
ATOM 834 C CA . LYS A 1 102 ? -1.338 -9.263 2.557 1.00 92.69 102 LYS A CA 1
ATOM 835 C C . LYS A 1 102 ? -1.396 -9.055 4.077 1.00 92.69 102 LYS A C 1
ATOM 837 O O . LYS A 1 102 ? -1.867 -9.937 4.790 1.00 92.69 102 LYS A O 1
ATOM 842 N N . MET A 1 103 ? -1.010 -7.872 4.554 1.00 93.19 103 MET A N 1
ATOM 843 C CA . MET A 1 103 ? -1.006 -7.522 5.978 1.00 93.19 103 MET A CA 1
ATOM 844 C C . MET A 1 103 ? -2.392 -7.504 6.625 1.00 93.19 103 MET A C 1
ATOM 846 O O . MET A 1 103 ? -2.497 -7.836 7.800 1.00 93.19 103 MET A O 1
ATOM 850 N N . ILE A 1 104 ? -3.463 -7.176 5.890 1.00 93.38 104 ILE A N 1
ATOM 851 C CA . ILE A 1 104 ? -4.844 -7.250 6.417 1.00 93.38 104 ILE A CA 1
ATOM 852 C C . ILE A 1 104 ? -5.145 -8.643 7.000 1.00 93.38 104 ILE A C 1
ATOM 854 O O . ILE A 1 104 ? -5.869 -8.761 7.986 1.00 93.38 104 ILE A O 1
ATOM 858 N N . TYR A 1 105 ? -4.558 -9.692 6.421 1.00 90.94 105 TYR A N 1
ATOM 859 C CA . TYR A 1 105 ? -4.798 -11.085 6.802 1.00 90.94 105 TYR A CA 1
ATOM 860 C C . TYR A 1 105 ? -3.694 -11.677 7.681 1.00 90.94 105 TYR A C 1
ATOM 862 O O . TYR A 1 105 ? -3.751 -12.861 8.013 1.00 90.94 105 TYR A O 1
ATOM 870 N N . HIS A 1 106 ? -2.711 -10.872 8.091 1.00 88.31 106 HIS A N 1
ATOM 871 C CA . HIS A 1 106 ? -1.749 -11.274 9.110 1.00 88.31 106 HIS A CA 1
ATOM 872 C C . HIS A 1 106 ? -2.440 -11.467 10.462 1.00 88.31 106 HIS A C 1
ATOM 874 O O . HIS A 1 106 ? -3.466 -10.849 10.763 1.00 88.31 106 HIS A O 1
ATOM 880 N N . ASP A 1 107 ? -1.869 -12.344 11.281 1.00 82.81 107 ASP A N 1
ATOM 881 C CA . ASP A 1 107 ? -2.248 -12.437 12.683 1.00 82.81 107 ASP A CA 1
ATOM 882 C C . ASP A 1 107 ? -1.749 -11.186 13.419 1.00 82.81 107 ASP A C 1
ATOM 884 O O . ASP A 1 107 ? -0.547 -10.999 13.597 1.00 82.81 107 ASP A O 1
ATOM 888 N N . LEU A 1 108 ? -2.674 -10.298 13.793 1.00 75.44 108 LEU A N 1
ATOM 889 C CA . LEU A 1 108 ? -2.342 -9.014 14.416 1.00 75.44 108 LEU A CA 1
ATOM 890 C C . LEU A 1 108 ? -1.777 -9.174 15.835 1.00 75.44 108 LEU A C 1
ATOM 892 O O . LEU A 1 108 ? -1.142 -8.238 16.326 1.00 75.44 108 LEU A O 1
ATOM 896 N N . ASP A 1 109 ? -1.982 -10.336 16.460 1.00 77.19 109 ASP A N 1
ATOM 897 C CA . ASP A 1 109 ? -1.452 -10.662 17.785 1.00 77.19 109 ASP A CA 1
ATOM 898 C C . ASP A 1 109 ? -0.027 -11.238 17.705 1.00 77.19 109 ASP A C 1
ATOM 900 O O . ASP A 1 109 ? 0.692 -11.303 18.706 1.00 77.19 109 ASP A O 1
ATOM 904 N N . ASN A 1 110 ? 0.432 -11.598 16.502 1.00 80.06 110 ASN A N 1
ATOM 905 C CA . ASN A 1 110 ? 1.789 -12.064 16.282 1.00 80.06 110 ASN A CA 1
ATOM 906 C C . ASN A 1 110 ? 2.761 -10.884 16.126 1.00 80.06 110 ASN A C 1
ATOM 908 O O . ASN A 1 110 ? 2.952 -10.339 15.038 1.00 80.06 110 ASN A O 1
ATOM 912 N N . ALA A 1 111 ? 3.438 -10.538 17.221 1.00 72.81 111 ALA A N 1
ATOM 913 C CA . ALA A 1 111 ? 4.449 -9.479 17.255 1.00 72.81 111 ALA A CA 1
ATOM 914 C C . ALA A 1 111 ? 5.677 -9.732 16.355 1.00 72.81 111 ALA A C 1
ATOM 916 O O . ALA A 1 111 ? 6.448 -8.803 16.133 1.00 72.81 111 ALA A O 1
ATOM 917 N N . GLN A 1 112 ? 5.868 -10.954 15.842 1.00 74.19 112 GLN A N 1
ATOM 918 C CA . GLN A 1 112 ? 6.966 -11.289 14.928 1.00 74.19 112 GLN A CA 1
ATOM 919 C C . GLN A 1 112 ? 6.664 -10.928 13.468 1.00 74.19 112 GLN A C 1
ATOM 921 O O . GLN A 1 112 ? 7.556 -11.008 12.626 1.00 74.19 112 GLN A O 1
ATOM 926 N N . LEU A 1 113 ? 5.418 -10.570 13.133 1.00 75.38 113 LEU A N 1
ATOM 927 C CA . LEU A 1 113 ? 5.074 -10.200 11.762 1.00 75.38 113 LEU A CA 1
ATOM 928 C C . LEU A 1 113 ? 5.477 -8.748 11.468 1.00 75.38 113 LEU A C 1
ATOM 930 O O . LEU A 1 113 ? 5.216 -7.869 12.296 1.00 75.38 113 LEU A O 1
ATOM 934 N N . PRO A 1 114 ? 6.046 -8.472 10.276 1.00 78.75 114 PRO A N 1
ATOM 935 C CA . PRO A 1 114 ? 6.378 -7.114 9.879 1.00 78.75 114 PRO A CA 1
ATOM 936 C C . PRO A 1 114 ? 5.151 -6.212 9.955 1.00 78.75 114 PRO A C 1
ATOM 938 O O . PRO A 1 114 ? 4.060 -6.563 9.487 1.00 78.75 114 PRO A O 1
ATOM 941 N N . THR A 1 115 ? 5.341 -5.040 10.558 1.00 83.94 115 THR A N 1
ATOM 942 C CA . THR A 1 115 ? 4.310 -3.997 10.596 1.00 83.94 115 THR A CA 1
ATOM 943 C C . THR A 1 115 ? 4.434 -3.033 9.429 1.00 83.94 115 THR A C 1
ATOM 945 O O . THR A 1 115 ? 3.453 -2.353 9.143 1.00 83.94 115 THR A O 1
ATOM 948 N N . ASP A 1 116 ? 5.583 -3.020 8.749 1.00 92.75 116 ASP A N 1
ATOM 949 C CA . ASP A 1 116 ? 5.880 -2.174 7.600 1.00 92.75 116 ASP A CA 1
ATOM 950 C C . ASP A 1 116 ? 5.555 -2.889 6.273 1.00 92.75 116 ASP A C 1
ATOM 952 O O . ASP A 1 116 ? 6.097 -3.971 6.029 1.00 92.75 116 ASP A O 1
ATOM 956 N N . PRO A 1 117 ? 4.701 -2.315 5.398 1.00 95.19 117 PRO A N 1
ATOM 957 C CA . PRO A 1 117 ? 4.475 -2.804 4.039 1.00 95.19 117 PRO A CA 1
ATOM 958 C C . PRO A 1 117 ? 5.755 -3.016 3.221 1.00 95.19 117 PRO A C 1
ATOM 960 O O . PRO A 1 117 ? 5.783 -3.910 2.376 1.00 95.19 117 PRO A O 1
ATOM 963 N N . ASP A 1 118 ? 6.802 -2.227 3.463 1.00 96.19 118 ASP A N 1
ATOM 964 C CA . ASP A 1 118 ? 8.074 -2.295 2.741 1.00 96.19 118 ASP A CA 1
ATOM 965 C C . ASP A 1 118 ? 8.948 -3.484 3.187 1.00 96.19 118 ASP A C 1
ATOM 967 O O . ASP A 1 118 ? 9.776 -3.984 2.421 1.00 96.19 118 ASP A O 1
ATOM 971 N N . GLU A 1 119 ? 8.694 -4.014 4.384 1.00 94.38 119 GLU A N 1
ATOM 972 C CA . GLU A 1 119 ? 9.338 -5.208 4.945 1.00 94.38 119 GLU A CA 1
ATOM 973 C C . GLU A 1 119 ? 8.503 -6.480 4.729 1.00 94.38 119 GLU A C 1
ATOM 975 O O . GLU A 1 119 ? 8.747 -7.531 5.321 1.00 94.38 119 GLU A O 1
ATOM 980 N N . ILE A 1 120 ? 7.479 -6.420 3.880 1.00 93.38 120 ILE A N 1
ATOM 981 C CA . ILE A 1 120 ? 6.705 -7.605 3.539 1.00 93.38 120 ILE A CA 1
ATOM 982 C C . ILE A 1 120 ? 7.433 -8.402 2.470 1.00 93.38 120 ILE A C 1
ATOM 984 O O . ILE A 1 120 ? 7.743 -7.916 1.384 1.00 93.38 120 ILE A O 1
ATOM 988 N N . GLN A 1 121 ? 7.611 -9.689 2.742 1.00 92.88 121 GLN A N 1
ATOM 989 C CA . GLN A 1 121 ? 8.137 -10.613 1.755 1.00 92.88 121 GLN A CA 1
ATOM 990 C C . GLN A 1 121 ? 7.165 -10.786 0.579 1.00 92.88 121 GLN A C 1
ATOM 992 O O . GLN A 1 121 ? 5.996 -11.173 0.760 1.00 92.88 121 GLN A O 1
ATOM 997 N N . CYS A 1 122 ? 7.654 -10.549 -0.638 1.00 91.81 122 CYS A N 1
ATOM 998 C CA . CYS A 1 122 ? 6.889 -10.751 -1.857 1.00 91.81 122 CYS A CA 1
ATOM 999 C C . CYS A 1 122 ? 6.564 -12.235 -2.036 1.00 91.81 122 CYS A C 1
ATOM 1001 O O . CYS A 1 122 ? 7.408 -13.112 -1.878 1.00 91.81 122 CYS A O 1
ATOM 1003 N N . THR A 1 123 ? 5.323 -12.528 -2.419 1.00 90.81 123 THR A N 1
ATOM 1004 C CA . THR A 1 123 ? 4.889 -13.891 -2.756 1.00 90.81 123 THR A CA 1
ATOM 1005 C C . THR A 1 123 ? 4.818 -14.071 -4.271 1.00 90.81 123 THR A C 1
ATOM 1007 O O . THR A 1 123 ? 4.651 -13.102 -5.016 1.00 90.81 123 THR A O 1
ATOM 1010 N N . ARG A 1 124 ? 4.887 -15.316 -4.757 1.00 89.50 124 ARG A N 1
ATOM 1011 C CA . ARG A 1 124 ? 4.733 -15.606 -6.195 1.00 89.50 124 ARG A CA 1
ATOM 1012 C C . ARG A 1 124 ? 3.419 -15.047 -6.780 1.00 89.50 124 ARG A C 1
ATOM 1014 O O . ARG A 1 124 ? 3.471 -14.476 -7.870 1.00 89.50 124 ARG A O 1
ATOM 1021 N N . PRO A 1 125 ? 2.255 -15.131 -6.096 1.00 90.00 125 PRO A N 1
ATOM 1022 C CA . PRO A 1 125 ? 1.033 -14.475 -6.561 1.00 90.00 125 PRO A CA 1
ATOM 1023 C C . PRO A 1 125 ? 1.125 -12.944 -6.625 1.00 90.00 125 PRO A C 1
ATOM 1025 O O . PRO A 1 125 ? 0.635 -12.362 -7.591 1.00 90.00 125 PRO A O 1
ATOM 1028 N N . MET A 1 126 ? 1.757 -12.290 -5.639 1.00 91.56 126 MET A N 1
ATOM 1029 C CA . MET A 1 126 ? 1.982 -10.834 -5.672 1.00 91.56 126 MET A CA 1
ATOM 1030 C C . MET A 1 126 ? 2.844 -10.446 -6.874 1.00 91.56 126 MET A C 1
ATOM 1032 O O . MET A 1 126 ? 2.459 -9.567 -7.640 1.00 91.56 126 MET A O 1
ATOM 1036 N N . TRP A 1 127 ? 3.952 -11.158 -7.092 1.00 90.25 127 TRP A N 1
ATOM 1037 C CA . TRP A 1 127 ? 4.850 -10.926 -8.224 1.00 90.25 127 TRP A CA 1
ATOM 1038 C C . TRP A 1 127 ? 4.151 -11.075 -9.569 1.00 90.25 127 TRP A C 1
ATOM 1040 O O . TRP A 1 127 ? 4.282 -10.221 -10.440 1.00 90.25 127 TRP A O 1
ATOM 1050 N N . ARG A 1 128 ? 3.340 -12.127 -9.730 1.00 89.62 128 ARG A N 1
ATOM 1051 C CA . ARG A 1 128 ? 2.569 -12.339 -10.957 1.00 89.62 128 ARG A CA 1
ATOM 1052 C C . ARG A 1 128 ? 1.620 -11.171 -11.230 1.00 89.62 128 ARG A C 1
ATOM 1054 O O . ARG A 1 128 ? 1.593 -10.685 -12.356 1.00 89.62 128 ARG A O 1
ATOM 1061 N N . LYS A 1 129 ? 0.880 -10.704 -10.215 1.00 90.75 129 LYS A N 1
ATOM 1062 C CA . LYS A 1 129 ? -0.008 -9.533 -10.343 1.00 90.75 129 LYS A CA 1
ATOM 1063 C C . LYS A 1 129 ? 0.781 -8.271 -10.704 1.00 90.75 129 LYS A C 1
ATOM 1065 O O . LYS A 1 129 ? 0.369 -7.537 -11.597 1.00 90.75 129 LYS A O 1
ATOM 1070 N N . PHE A 1 130 ? 1.926 -8.056 -10.058 1.00 91.19 130 PHE A N 1
ATOM 1071 C CA . PHE A 1 130 ? 2.818 -6.929 -10.326 1.00 91.19 130 PHE A CA 1
ATOM 1072 C C . PHE A 1 130 ? 3.320 -6.921 -11.778 1.00 91.19 130 PHE A C 1
ATOM 1074 O O . PHE A 1 130 ? 3.070 -5.960 -12.502 1.00 91.19 130 PHE A O 1
ATOM 1081 N N . VAL A 1 131 ? 3.921 -8.015 -12.250 1.00 89.31 131 VAL A N 1
ATOM 1082 C CA . VAL 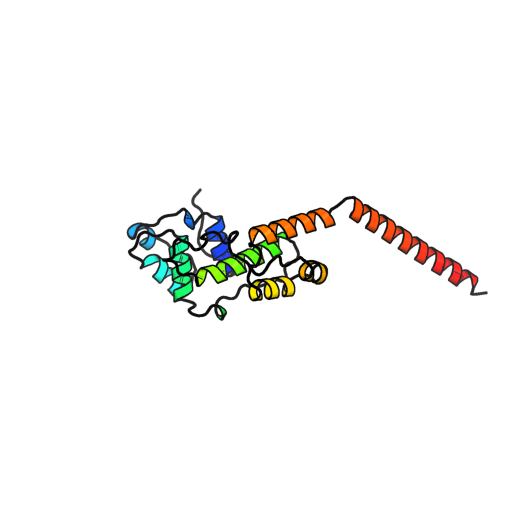A 1 131 ? 4.433 -8.119 -13.627 1.00 89.31 131 VAL A CA 1
ATOM 1083 C C . VAL A 1 131 ? 3.307 -7.992 -14.661 1.00 89.31 131 VAL A C 1
ATOM 1085 O O . VAL A 1 131 ? 3.469 -7.297 -15.657 1.00 89.31 131 VAL A O 1
ATOM 1088 N N . GLN A 1 132 ? 2.135 -8.593 -14.417 1.00 89.00 132 GLN A N 1
ATOM 1089 C CA . GLN A 1 132 ? 0.976 -8.488 -15.321 1.00 89.00 132 GLN A CA 1
ATOM 1090 C C . GLN A 1 132 ? 0.378 -7.074 -15.400 1.00 89.00 132 GLN A C 1
ATOM 1092 O O . GLN A 1 132 ? -0.295 -6.747 -16.376 1.00 89.00 132 GLN A O 1
ATOM 1097 N N . SER A 1 133 ? 0.597 -6.247 -14.376 1.00 89.19 133 SER A N 1
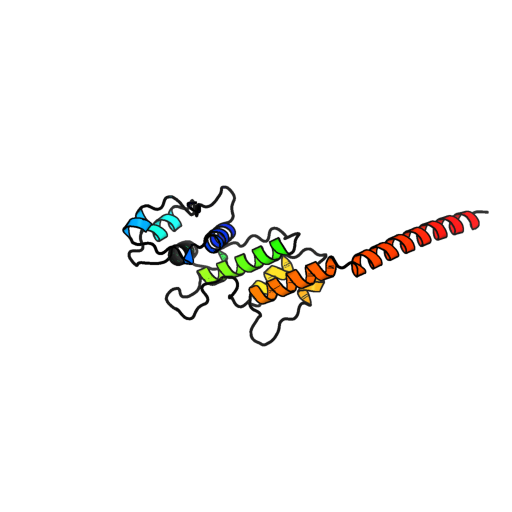ATOM 1098 C CA . SER A 1 133 ? 0.144 -4.851 -14.336 1.00 89.19 133 SER A CA 1
ATOM 1099 C C . SER A 1 133 ? 1.108 -3.863 -14.998 1.00 89.19 133 SER A C 1
ATOM 1101 O O . SER A 1 133 ? 0.740 -2.703 -15.195 1.00 89.19 133 SER A O 1
ATOM 1103 N N . ALA A 1 134 ? 2.319 -4.317 -15.332 1.00 89.75 134 ALA A N 1
ATOM 1104 C CA . ALA A 1 134 ? 3.374 -3.485 -15.886 1.00 89.75 134 ALA A CA 1
ATOM 1105 C C . ALA A 1 134 ? 3.074 -3.027 -17.323 1.00 89.75 134 ALA A C 1
ATOM 1107 O O . ALA A 1 134 ? 2.444 -3.762 -18.093 1.00 89.75 134 ALA A O 1
ATOM 1108 N N . PRO A 1 135 ? 3.577 -1.851 -17.741 1.00 87.06 135 PRO A N 1
ATOM 1109 C CA . PRO A 1 135 ? 3.610 -1.466 -19.144 1.00 87.06 135 PRO A CA 1
ATOM 1110 C C . PRO A 1 135 ? 4.354 -2.503 -19.977 1.00 87.06 135 PRO A C 1
ATOM 1112 O O . PRO A 1 135 ? 5.377 -3.037 -19.546 1.00 87.06 135 PRO A O 1
ATOM 1115 N N . LEU A 1 136 ? 3.897 -2.728 -21.211 1.00 84.94 136 LEU A N 1
ATOM 1116 C CA . LEU A 1 136 ? 4.542 -3.669 -22.136 1.00 84.94 136 LEU A CA 1
ATOM 1117 C C . LEU A 1 136 ? 6.029 -3.349 -22.366 1.00 84.94 136 LEU A C 1
ATOM 1119 O O . LEU A 1 136 ? 6.819 -4.268 -22.554 1.00 84.94 136 LEU A O 1
ATOM 1123 N N . THR A 1 137 ? 6.412 -2.070 -22.292 1.00 83.38 137 THR A N 1
ATOM 1124 C CA . THR A 1 137 ? 7.803 -1.600 -22.405 1.00 83.38 137 THR A CA 1
ATOM 1125 C C . THR A 1 137 ? 8.720 -2.160 -21.319 1.00 83.38 137 THR A C 1
ATOM 1127 O O . THR A 1 137 ? 9.912 -2.318 -21.560 1.00 83.38 137 THR A O 1
ATOM 1130 N N . HIS A 1 138 ? 8.178 -2.485 -20.143 1.00 83.31 138 HIS A N 1
ATOM 1131 C CA . HIS A 1 138 ? 8.945 -2.970 -18.994 1.00 83.31 138 HIS A CA 1
ATOM 1132 C C . HIS A 1 138 ? 8.614 -4.418 -18.630 1.00 83.31 138 HIS A C 1
ATOM 1134 O O . HIS A 1 138 ? 9.423 -5.072 -17.979 1.00 83.31 138 HIS A O 1
ATOM 1140 N N . ALA A 1 139 ? 7.467 -4.949 -19.064 1.00 82.88 139 ALA A N 1
ATOM 1141 C CA . ALA A 1 139 ? 6.964 -6.261 -18.656 1.00 82.88 139 ALA A CA 1
ATOM 1142 C C . ALA A 1 139 ? 7.995 -7.391 -18.830 1.00 82.88 139 ALA A C 1
ATOM 1144 O O . ALA A 1 139 ? 8.185 -8.186 -17.912 1.00 82.88 139 ALA A O 1
ATOM 1145 N N . ASN A 1 140 ? 8.713 -7.428 -19.960 1.00 83.38 140 ASN A N 1
ATOM 1146 C CA . ASN A 1 140 ? 9.750 -8.436 -20.205 1.00 83.38 140 ASN A CA 1
ATOM 1147 C C . ASN A 1 140 ? 10.961 -8.258 -19.279 1.00 83.38 140 ASN A C 1
ATOM 1149 O O . ASN A 1 140 ? 11.416 -9.226 -18.675 1.00 83.38 140 ASN A O 1
ATOM 1153 N N . SER A 1 141 ? 11.462 -7.028 -19.124 1.00 85.25 141 SER A N 1
ATOM 1154 C CA . SER A 1 141 ? 12.581 -6.730 -18.220 1.00 85.25 141 SER A CA 1
ATOM 1155 C C . SER A 1 141 ? 12.243 -7.070 -16.767 1.00 85.25 141 SER A C 1
ATOM 1157 O O . SER A 1 141 ? 13.066 -7.648 -16.064 1.00 85.25 141 SER A O 1
ATOM 1159 N N . LEU A 1 142 ? 11.013 -6.785 -16.332 1.00 85.50 142 LEU A N 1
ATOM 1160 C CA . LEU A 1 142 ? 10.532 -7.136 -14.997 1.00 85.50 142 LEU A CA 1
ATOM 1161 C C . LEU A 1 142 ? 10.331 -8.637 -14.828 1.00 85.50 142 LEU A C 1
ATOM 1163 O O . LEU A 1 142 ? 10.658 -9.164 -13.777 1.00 85.50 142 LEU A O 1
ATOM 1167 N N . ALA A 1 143 ? 9.829 -9.344 -15.842 1.00 83.88 143 ALA A N 1
ATOM 1168 C CA . ALA A 1 143 ? 9.672 -10.796 -15.771 1.00 83.88 143 ALA A CA 1
ATOM 1169 C C . ALA A 1 143 ? 11.018 -11.519 -15.588 1.00 83.88 143 ALA A C 1
ATOM 1171 O O . ALA A 1 143 ? 11.066 -12.559 -14.933 1.00 83.88 143 ALA A O 1
ATOM 1172 N N . VAL A 1 144 ? 12.094 -10.955 -16.147 1.00 84.00 144 VAL A N 1
ATOM 1173 C CA . VAL A 1 144 ? 13.472 -11.456 -16.020 1.00 84.00 144 VAL A CA 1
ATOM 1174 C C . VAL A 1 144 ? 14.146 -10.982 -14.726 1.00 84.00 144 VAL A C 1
ATOM 1176 O O . VAL A 1 144 ? 15.142 -11.572 -14.311 1.00 84.00 144 VAL A O 1
ATOM 1179 N N . MET A 1 145 ? 13.611 -9.952 -14.058 1.00 82.69 145 MET A N 1
ATOM 1180 C CA . MET A 1 145 ? 14.156 -9.457 -12.795 1.00 82.69 145 MET A CA 1
ATOM 1181 C C . MET A 1 145 ? 14.206 -10.596 -11.767 1.00 82.69 145 MET A C 1
ATOM 1183 O O . MET A 1 145 ? 13.202 -11.237 -11.456 1.00 82.69 145 MET A O 1
ATOM 1187 N N . GLU A 1 146 ? 15.413 -10.869 -11.277 1.00 68.56 146 GLU A N 1
ATOM 1188 C CA . GLU A 1 146 ? 15.740 -12.115 -10.591 1.00 68.56 146 GLU A CA 1
ATOM 1189 C C . GLU A 1 146 ? 14.934 -12.309 -9.296 1.00 68.56 146 GLU A C 1
ATOM 1191 O O . GLU A 1 146 ? 15.038 -11.533 -8.340 1.00 68.56 146 GLU A O 1
ATOM 1196 N N . TRP A 1 147 ? 14.179 -13.406 -9.231 1.00 77.12 147 TRP A N 1
ATOM 1197 C CA . TRP A 1 147 ? 13.660 -13.931 -7.972 1.00 77.12 147 TRP A CA 1
ATOM 1198 C C . TRP A 1 147 ? 14.789 -14.675 -7.255 1.00 77.12 147 TRP A C 1
ATOM 1200 O O . TRP A 1 147 ? 15.133 -15.789 -7.645 1.00 77.12 147 TRP A O 1
ATOM 1210 N N . LYS A 1 148 ? 15.384 -14.058 -6.233 1.00 66.25 148 LYS A N 1
ATOM 1211 C CA . LYS A 1 148 ? 16.494 -14.662 -5.486 1.00 66.25 148 LYS A CA 1
ATOM 1212 C C . LYS A 1 148 ? 15.959 -15.659 -4.460 1.00 66.25 148 LYS A C 1
ATOM 1214 O O . LYS A 1 148 ? 15.094 -15.279 -3.693 1.00 66.25 148 LYS A O 1
ATOM 1219 N N . GLY A 1 149 ? 16.507 -16.876 -4.422 1.00 65.62 149 GLY A N 1
ATOM 1220 C CA . GLY A 1 149 ? 16.269 -17.859 -3.354 1.00 65.62 149 GLY A CA 1
ATOM 1221 C C . GLY A 1 149 ? 14.908 -18.574 -3.366 1.00 65.62 149 GLY A C 1
ATOM 1222 O O . GLY A 1 149 ? 14.060 -18.358 -4.237 1.00 65.62 149 GLY A O 1
ATOM 1223 N N . GLU A 1 150 ? 14.722 -19.471 -2.390 1.00 69.31 150 GLU A N 1
ATOM 1224 C CA . GLU A 1 150 ? 13.426 -20.113 -2.098 1.00 69.31 150 GLU A CA 1
ATOM 1225 C C . GLU A 1 150 ? 12.438 -19.104 -1.495 1.00 69.31 150 GLU A C 1
ATOM 1227 O O . GLU A 1 150 ? 11.255 -19.069 -1.844 1.00 69.31 150 GLU A O 1
ATOM 1232 N N . GLU A 1 151 ? 12.966 -18.225 -0.649 1.00 79.00 151 GLU A N 1
ATOM 1233 C CA . GLU A 1 151 ? 12.296 -17.079 -0.055 1.00 79.00 151 GLU A CA 1
ATOM 1234 C C . GLU A 1 151 ? 12.254 -15.905 -1.045 1.00 79.00 151 GLU A C 1
ATOM 1236 O O . GLU A 1 151 ? 13.265 -15.545 -1.628 1.00 79.00 151 GLU A O 1
ATOM 1241 N N . GLY A 1 152 ? 11.078 -15.310 -1.275 1.00 85.06 152 GLY A N 1
ATOM 1242 C CA . GLY A 1 152 ? 10.949 -14.147 -2.162 1.00 85.06 152 GLY A CA 1
ATOM 1243 C C . GLY A 1 152 ? 11.622 -12.886 -1.612 1.00 85.06 152 GLY A C 1
ATOM 1244 O O . GLY A 1 152 ? 11.791 -12.791 -0.397 1.00 85.06 152 GLY A O 1
ATOM 1245 N N . PRO A 1 153 ? 11.959 -11.904 -2.472 1.00 92.19 153 PRO A N 1
ATOM 1246 C CA . PRO A 1 153 ? 12.545 -10.641 -2.031 1.00 92.19 153 PRO A CA 1
ATOM 1247 C C . PRO A 1 153 ? 11.551 -9.816 -1.208 1.00 92.19 153 PRO A C 1
ATOM 1249 O O . PRO A 1 153 ? 10.329 -9.947 -1.355 1.00 92.19 153 PRO A O 1
ATOM 1252 N N . MET A 1 154 ? 12.072 -8.923 -0.377 1.00 93.88 154 MET A N 1
ATOM 1253 C CA . MET A 1 154 ? 11.256 -7.947 0.351 1.00 93.88 154 MET A CA 1
ATOM 1254 C C . MET A 1 154 ? 10.732 -6.858 -0.599 1.00 93.88 154 MET A C 1
ATOM 1256 O O . MET A 1 154 ? 11.297 -6.617 -1.669 1.00 93.88 154 MET A O 1
ATOM 1260 N N . VAL A 1 155 ? 9.629 -6.199 -0.237 1.00 95.00 155 VAL A N 1
ATOM 1261 C CA . VAL A 1 155 ? 9.044 -5.116 -1.050 1.00 95.00 155 VAL A CA 1
ATOM 1262 C C . VAL A 1 155 ? 10.045 -3.978 -1.270 1.00 95.00 155 VAL A C 1
ATOM 1264 O O . VAL A 1 155 ? 10.187 -3.521 -2.404 1.00 95.00 155 VAL A O 1
ATOM 1267 N N . ASN A 1 156 ? 10.796 -3.577 -0.240 1.00 95.94 156 ASN A N 1
ATOM 1268 C CA . ASN A 1 156 ? 11.847 -2.560 -0.347 1.00 95.94 156 ASN A CA 1
ATOM 1269 C C . ASN A 1 156 ? 12.987 -2.959 -1.303 1.00 95.94 156 ASN A C 1
ATOM 1271 O O . ASN A 1 156 ? 13.470 -2.123 -2.062 1.00 95.94 156 ASN A O 1
ATOM 1275 N N . GLU A 1 157 ? 13.387 -4.230 -1.331 1.00 94.12 157 GLU A N 1
ATOM 1276 C CA . GLU A 1 157 ? 14.411 -4.734 -2.248 1.00 94.12 157 GLU A CA 1
ATOM 1277 C C . GLU A 1 157 ? 13.940 -4.663 -3.698 1.00 94.12 157 GLU A C 1
ATOM 1279 O O . GLU A 1 157 ? 14.704 -4.286 -4.586 1.00 94.12 157 GLU A O 1
ATOM 1284 N N . VAL A 1 158 ? 12.681 -5.025 -3.954 1.00 93.31 158 VAL A N 1
ATOM 1285 C CA . VAL A 1 158 ? 12.093 -4.899 -5.291 1.00 93.31 158 VAL A CA 1
ATOM 1286 C C . VAL A 1 158 ? 11.976 -3.427 -5.677 1.00 93.31 158 VAL A C 1
ATOM 1288 O O . VAL A 1 158 ? 12.334 -3.071 -6.798 1.00 93.31 158 VAL A O 1
ATOM 1291 N N . ALA A 1 159 ? 11.542 -2.562 -4.757 1.00 94.25 159 ALA A N 1
ATOM 1292 C CA . ALA A 1 159 ? 11.458 -1.125 -4.998 1.00 94.25 159 ALA A CA 1
ATOM 1293 C C . ALA A 1 159 ? 12.824 -0.520 -5.357 1.00 94.25 159 ALA A C 1
ATOM 1295 O O . ALA A 1 159 ? 12.927 0.196 -6.352 1.00 94.25 159 ALA A O 1
ATOM 1296 N N . ALA A 1 160 ? 13.882 -0.885 -4.630 1.00 94.25 160 ALA A N 1
ATOM 1297 C CA . ALA A 1 160 ? 15.244 -0.445 -4.919 1.00 94.25 160 ALA A CA 1
ATOM 1298 C C . ALA A 1 160 ? 15.718 -0.895 -6.314 1.00 94.25 160 ALA A C 1
ATOM 1300 O O . ALA A 1 160 ? 16.326 -0.120 -7.049 1.00 94.25 160 ALA A O 1
ATOM 1301 N N . ARG A 1 161 ? 15.394 -2.128 -6.727 1.00 92.25 161 ARG A N 1
ATOM 1302 C CA . ARG A 1 161 ? 15.722 -2.622 -8.078 1.00 92.25 161 ARG A CA 1
ATOM 1303 C C . ARG A 1 161 ? 14.966 -1.872 -9.173 1.00 92.25 161 ARG A C 1
ATOM 1305 O O . ARG A 1 161 ? 15.531 -1.639 -10.237 1.00 92.25 161 ARG A O 1
ATOM 1312 N N . LEU A 1 162 ? 13.705 -1.508 -8.932 1.00 91.31 162 LEU A N 1
ATOM 1313 C CA . LEU A 1 162 ? 12.907 -0.712 -9.871 1.00 91.31 162 LEU A CA 1
ATOM 1314 C C . LEU A 1 162 ? 13.486 0.696 -10.037 1.00 91.31 162 LEU A C 1
ATOM 1316 O O . LEU A 1 162 ? 13.617 1.157 -11.167 1.00 91.31 162 LEU A O 1
ATOM 1320 N N . GLN A 1 163 ? 13.894 1.333 -8.937 1.00 92.81 163 GLN A N 1
ATOM 1321 C CA . GLN A 1 163 ? 14.568 2.637 -8.961 1.00 92.81 163 GLN A CA 1
ATOM 1322 C C . GLN A 1 163 ? 15.896 2.562 -9.720 1.00 92.81 163 GLN A C 1
ATOM 1324 O O . GLN A 1 163 ? 16.132 3.343 -10.636 1.00 92.81 163 GLN A O 1
ATOM 1329 N N . GLN A 1 164 ? 16.725 1.556 -9.431 1.00 90.38 164 GLN A N 1
ATOM 1330 C CA . GLN A 1 164 ? 17.984 1.350 -10.149 1.00 90.38 164 GLN A CA 1
ATOM 1331 C C . GLN A 1 164 ? 17.759 1.116 -11.653 1.00 90.38 164 GLN A C 1
ATOM 1333 O O . GLN A 1 164 ? 18.523 1.591 -12.496 1.00 90.38 164 GLN A O 1
ATOM 1338 N N . TYR A 1 165 ? 16.705 0.379 -12.008 1.00 87.44 165 TYR A N 1
ATOM 1339 C CA . TYR A 1 165 ? 16.328 0.177 -13.401 1.00 87.44 165 TYR A CA 1
ATOM 1340 C C . TYR A 1 165 ? 15.905 1.497 -14.068 1.00 87.44 165 TYR A C 1
ATOM 1342 O O . TYR A 1 165 ? 16.366 1.784 -15.171 1.00 87.44 165 TYR A O 1
ATOM 1350 N N . GLU A 1 166 ? 15.117 2.339 -13.401 1.00 89.44 166 GLU A N 1
ATOM 1351 C CA . GLU A 1 166 ? 14.724 3.666 -13.900 1.00 89.44 166 GLU A CA 1
ATOM 1352 C C . GLU A 1 166 ? 15.913 4.605 -14.128 1.00 89.44 166 GLU A C 1
ATOM 1354 O O . GLU A 1 166 ? 16.022 5.250 -15.176 1.00 89.44 166 GLU A O 1
ATOM 1359 N N . GLU A 1 167 ? 16.848 4.636 -13.179 1.00 87.88 167 GLU A N 1
ATOM 1360 C CA . GLU A 1 167 ? 18.094 5.393 -13.297 1.00 87.88 167 GLU A CA 1
ATOM 1361 C C . GLU A 1 167 ? 18.917 4.915 -14.499 1.00 87.88 167 GLU A C 1
ATOM 1363 O O . GLU A 1 167 ? 19.466 5.726 -15.249 1.00 87.88 167 GLU A O 1
ATOM 1368 N N . SER A 1 168 ? 18.956 3.598 -14.737 1.00 85.94 168 SER A N 1
ATOM 1369 C CA . SER A 1 168 ? 19.655 3.023 -15.890 1.00 85.94 168 SER A CA 1
ATOM 1370 C C . SER A 1 168 ? 19.016 3.417 -17.227 1.00 85.94 168 SER A C 1
ATOM 1372 O O . SER A 1 168 ? 19.740 3.690 -18.187 1.00 85.94 168 SER A O 1
ATOM 1374 N N . LEU A 1 169 ? 17.681 3.517 -17.281 1.00 81.56 169 LEU A N 1
ATOM 1375 C CA . LEU A 1 169 ? 16.948 3.995 -18.458 1.00 81.56 169 LEU A CA 1
ATOM 1376 C C . LEU A 1 169 ? 17.207 5.480 -18.723 1.00 81.56 169 LEU A C 1
ATOM 1378 O O . LEU A 1 169 ? 17.299 5.899 -19.873 1.00 81.56 169 LEU A O 1
ATOM 1382 N N . SER A 1 170 ? 17.390 6.257 -17.658 1.00 80.69 170 SER A N 1
ATOM 1383 C CA . SER A 1 170 ? 17.687 7.691 -17.721 1.00 80.69 170 SER A CA 1
ATOM 1384 C C . SER A 1 170 ? 19.174 7.995 -17.967 1.00 80.69 170 SER A C 1
ATOM 1386 O O . SER A 1 170 ? 19.585 9.157 -17.976 1.00 80.69 170 SER A O 1
ATOM 1388 N N . SER A 1 171 ? 20.006 6.966 -18.169 1.00 82.69 171 SER A N 1
ATOM 1389 C CA . SER A 1 171 ? 21.451 7.116 -18.333 1.00 82.69 171 SER A CA 1
ATOM 1390 C C . SER A 1 171 ? 21.817 7.898 -19.606 1.00 82.69 171 SER A C 1
ATOM 1392 O O . SER A 1 171 ? 21.261 7.636 -20.681 1.00 82.69 171 SER A O 1
ATOM 1394 N N . PRO A 1 172 ? 22.834 8.788 -19.554 1.00 79.50 172 PRO A N 1
ATOM 1395 C CA . PRO A 1 172 ? 23.353 9.484 -20.733 1.00 79.50 172 PRO A CA 1
ATOM 1396 C C . PRO A 1 172 ? 23.761 8.545 -21.874 1.00 79.50 172 PRO A C 1
ATOM 1398 O O . PRO A 1 172 ?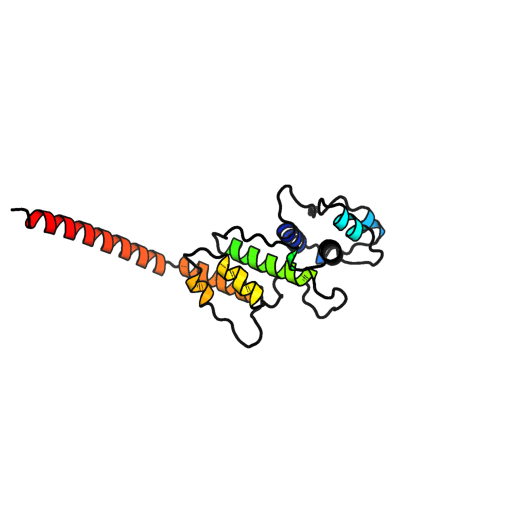 23.688 8.933 -23.039 1.00 79.50 172 PRO A O 1
ATOM 1401 N N . LEU A 1 173 ? 24.164 7.310 -21.555 1.00 76.94 173 LEU A N 1
ATOM 1402 C CA . LEU A 1 173 ? 24.496 6.294 -22.553 1.00 76.94 173 LEU A CA 1
ATOM 1403 C C . LEU A 1 173 ? 23.267 5.848 -23.347 1.00 76.94 173 LEU A C 1
ATOM 1405 O O . LEU A 1 173 ? 23.350 5.762 -24.569 1.00 76.94 173 LEU A O 1
ATOM 1409 N N . ILE A 1 174 ? 22.125 5.623 -22.691 1.00 80.06 174 ILE A N 1
ATOM 1410 C CA . ILE A 1 174 ? 20.882 5.267 -23.388 1.00 80.06 174 ILE A CA 1
ATOM 1411 C C . ILE A 1 174 ? 20.415 6.440 -24.248 1.00 80.06 174 ILE A C 1
ATOM 1413 O O . ILE A 1 174 ? 20.142 6.247 -25.430 1.00 80.06 174 ILE A O 1
ATOM 1417 N N . SER A 1 175 ? 20.480 7.670 -23.726 1.00 77.88 175 SER A N 1
ATOM 1418 C CA . SER A 1 175 ? 20.194 8.869 -24.526 1.00 77.88 175 SER A CA 1
ATOM 1419 C C . SER A 1 175 ? 21.115 8.993 -25.751 1.00 77.88 175 SER A C 1
ATOM 1421 O O . SER A 1 175 ? 20.671 9.378 -26.833 1.00 77.88 175 SER A O 1
ATOM 1423 N N . ALA A 1 176 ? 22.402 8.658 -25.618 1.00 81.81 176 ALA A N 1
ATOM 1424 C CA . ALA A 1 176 ? 23.343 8.666 -26.735 1.00 81.81 176 ALA A CA 1
ATOM 1425 C C . ALA A 1 176 ? 23.035 7.564 -27.763 1.00 81.81 176 ALA A C 1
ATOM 1427 O O . ALA A 1 176 ? 23.099 7.820 -28.965 1.00 81.81 176 ALA A O 1
ATOM 1428 N N . VAL A 1 177 ? 22.657 6.365 -27.314 1.00 84.94 177 VAL A N 1
ATOM 1429 C CA . VAL A 1 177 ? 22.254 5.251 -28.187 1.00 84.94 177 VAL A CA 1
ATOM 1430 C C . VAL A 1 177 ? 20.969 5.581 -28.942 1.00 84.94 177 VAL A C 1
ATOM 1432 O O . VAL A 1 177 ? 20.921 5.390 -30.154 1.00 84.94 177 VAL A O 1
ATOM 1435 N N . GLU A 1 178 ? 19.957 6.142 -28.280 1.00 85.19 178 GLU A N 1
ATOM 1436 C CA . GLU A 1 178 ? 18.740 6.633 -28.938 1.00 85.19 178 GLU A CA 1
ATOM 1437 C C . GLU A 1 178 ? 19.067 7.728 -29.957 1.00 85.19 178 GLU A C 1
ATOM 1439 O O . GLU A 1 178 ? 18.522 7.735 -31.065 1.00 85.19 178 GLU A O 1
ATOM 1444 N N . LYS A 1 179 ? 20.025 8.609 -29.625 1.00 87.69 179 LYS A N 1
ATOM 1445 C CA . LYS A 1 179 ? 20.522 9.637 -30.545 1.00 87.69 179 LYS A CA 1
ATOM 1446 C C . LYS A 1 179 ? 21.173 9.057 -31.801 1.00 87.69 179 LYS A C 1
ATOM 1448 O O . LYS A 1 179 ? 20.931 9.511 -32.914 1.00 87.69 179 LYS A O 1
ATOM 1453 N N . LEU A 1 180 ? 22.016 8.049 -31.636 1.00 90.44 180 LEU A N 1
ATOM 1454 C CA . LEU A 1 180 ? 22.650 7.382 -32.768 1.00 90.44 180 LEU A CA 1
ATOM 1455 C C . LEU A 1 180 ? 21.629 6.575 -33.578 1.00 90.44 180 LEU A C 1
ATOM 1457 O O . LEU A 1 180 ? 21.665 6.617 -34.804 1.00 90.44 180 LEU A O 1
ATOM 1461 N N . SER A 1 181 ? 20.684 5.912 -32.910 1.00 91.44 181 SER A N 1
ATOM 1462 C CA . SER A 1 181 ? 19.615 5.136 -33.543 1.00 91.44 181 SER A CA 1
ATOM 1463 C C . SER A 1 181 ? 18.747 5.999 -34.464 1.00 91.44 181 SER A C 1
ATOM 1465 O O . SER A 1 181 ? 18.566 5.638 -35.629 1.00 91.44 181 SER A O 1
ATOM 1467 N N . TRP A 1 182 ? 18.286 7.180 -34.014 1.00 83.25 182 TRP A N 1
ATOM 1468 C CA . TRP A 1 182 ? 17.509 8.071 -34.892 1.00 83.25 182 TRP A CA 1
ATOM 1469 C C . TRP A 1 182 ? 18.333 8.550 -36.085 1.00 83.25 182 TRP A C 1
ATOM 1471 O O . TRP A 1 182 ? 17.804 8.660 -37.191 1.00 83.25 182 TRP A O 1
ATOM 1481 N N . LYS A 1 183 ? 19.629 8.819 -35.882 1.00 90.00 183 LYS A N 1
ATOM 1482 C CA . LYS A 1 183 ? 20.503 9.306 -36.949 1.00 90.00 183 LYS A CA 1
ATOM 1483 C C . LYS A 1 183 ? 20.702 8.239 -38.025 1.00 90.00 183 LYS A C 1
ATOM 1485 O O . LYS A 1 183 ? 20.529 8.530 -39.203 1.00 90.00 183 LYS A O 1
ATOM 1490 N N . VAL A 1 184 ? 20.948 6.994 -37.617 1.00 90.25 184 VAL A N 1
ATOM 1491 C CA . VAL A 1 184 ? 21.036 5.841 -38.528 1.00 90.25 184 VAL A CA 1
ATOM 1492 C C . VAL A 1 184 ? 19.712 5.613 -39.265 1.00 90.25 184 VAL A C 1
ATOM 1494 O O . VAL A 1 184 ? 19.708 5.335 -40.463 1.00 90.25 184 VAL A O 1
ATOM 1497 N N . GLN A 1 185 ? 18.569 5.755 -38.588 1.00 89.19 185 GLN A N 1
ATOM 1498 C CA . GLN A 1 185 ? 17.256 5.647 -39.234 1.00 89.19 185 GLN A CA 1
ATOM 1499 C C . GLN A 1 185 ? 17.042 6.739 -40.289 1.00 89.19 185 GLN A C 1
ATOM 1501 O O . GLN A 1 185 ? 16.587 6.428 -41.389 1.00 89.19 185 GLN A O 1
ATOM 1506 N N . GLN A 1 186 ? 17.405 7.993 -40.000 1.00 88.06 186 GLN A N 1
ATOM 1507 C CA . GLN A 1 186 ? 17.323 9.073 -40.986 1.00 88.06 186 GLN A CA 1
ATOM 1508 C C . GLN A 1 186 ? 18.235 8.827 -42.188 1.00 88.06 186 GLN A C 1
ATOM 1510 O O . GLN A 1 186 ? 17.791 8.972 -43.324 1.00 88.06 186 GLN A O 1
ATOM 1515 N N . GLU A 1 187 ? 19.482 8.417 -41.957 1.00 85.75 187 GLU A N 1
ATOM 1516 C CA . GLU A 1 187 ? 20.430 8.115 -43.033 1.00 85.75 187 GLU A CA 1
ATOM 1517 C C . GLU A 1 187 ? 19.913 6.976 -43.930 1.00 85.75 187 GLU A C 1
ATOM 1519 O O . GLU A 1 187 ? 19.953 7.096 -45.153 1.00 85.75 187 GLU A O 1
ATOM 1524 N N . ASN A 1 188 ? 19.317 5.924 -43.356 1.00 78.31 188 ASN A N 1
ATOM 1525 C CA . ASN A 1 188 ? 18.684 4.841 -44.121 1.00 78.31 188 ASN A CA 1
ATOM 1526 C C . ASN A 1 188 ? 17.470 5.306 -44.951 1.00 78.31 188 ASN A C 1
ATOM 1528 O O . ASN A 1 188 ? 17.281 4.861 -46.087 1.00 78.31 188 ASN A O 1
ATOM 1532 N N . VAL A 1 189 ? 16.645 6.212 -44.419 1.00 84.38 189 VAL A N 1
ATOM 1533 C CA . VAL A 1 189 ? 15.513 6.801 -45.161 1.00 84.38 189 VAL A CA 1
ATOM 1534 C C . VAL A 1 189 ? 16.010 7.668 -46.323 1.00 84.38 189 VAL A C 1
ATOM 1536 O O . VAL A 1 189 ? 15.479 7.589 -47.431 1.00 84.38 189 VAL A O 1
ATOM 1539 N N . ILE A 1 190 ? 17.064 8.456 -46.105 1.00 81.50 190 ILE A N 1
ATOM 1540 C CA . ILE A 1 190 ? 17.669 9.285 -47.154 1.00 81.50 190 ILE A CA 1
ATOM 1541 C C . ILE A 1 190 ? 18.250 8.393 -48.256 1.00 81.50 190 ILE A C 1
ATOM 1543 O O . ILE A 1 190 ? 17.921 8.571 -49.428 1.00 81.50 190 ILE A O 1
ATOM 1547 N N . LEU A 1 191 ? 19.042 7.383 -47.889 1.00 77.06 191 LEU A N 1
ATOM 1548 C CA . LEU A 1 191 ? 19.659 6.451 -48.835 1.00 77.06 191 LEU A CA 1
ATOM 1549 C C . LEU A 1 191 ? 18.624 5.682 -49.667 1.00 77.06 191 LEU A C 1
ATOM 1551 O O . LEU A 1 191 ? 18.768 5.589 -50.884 1.00 77.06 191 LEU A O 1
ATOM 1555 N N . SER A 1 192 ? 17.558 5.172 -49.045 1.00 77.12 192 SER A N 1
ATOM 1556 C CA . SER A 1 192 ? 16.487 4.466 -49.767 1.00 77.12 192 SER A CA 1
ATOM 1557 C C . SER A 1 192 ? 15.730 5.375 -50.742 1.00 77.12 192 SER A C 1
ATOM 1559 O O . SER A 1 192 ? 15.404 4.946 -51.850 1.00 77.12 192 SER A O 1
ATOM 1561 N N . THR A 1 193 ? 15.528 6.646 -50.386 1.00 76.25 193 THR A N 1
ATOM 1562 C CA . THR A 1 193 ? 14.912 7.642 -51.276 1.00 76.25 193 THR A CA 1
ATOM 1563 C C . THR A 1 193 ? 15.817 7.962 -52.472 1.00 76.25 193 THR A C 1
ATOM 1565 O O . THR A 1 193 ? 15.348 7.988 -53.611 1.00 76.25 193 THR A O 1
ATOM 1568 N N . CYS A 1 194 ? 17.123 8.140 -52.246 1.00 72.19 194 CYS A N 1
ATOM 1569 C CA . CYS A 1 194 ? 18.093 8.409 -53.311 1.00 72.19 194 CYS A CA 1
ATOM 1570 C C . CYS A 1 194 ? 18.259 7.223 -54.277 1.00 72.19 194 CYS A C 1
ATOM 1572 O O . CYS A 1 194 ? 18.352 7.423 -55.487 1.00 72.19 194 CYS A O 1
ATOM 1574 N N . ILE A 1 195 ? 18.260 5.985 -53.770 1.00 72.69 195 ILE A N 1
ATOM 1575 C CA . ILE A 1 195 ? 18.364 4.777 -54.605 1.00 72.69 195 ILE A CA 1
ATOM 1576 C C . ILE A 1 195 ? 17.080 4.564 -55.425 1.00 72.69 195 ILE A C 1
ATOM 1578 O O . ILE A 1 195 ? 17.160 4.236 -56.608 1.00 72.69 195 ILE A O 1
ATOM 1582 N N . GLY A 1 196 ? 15.898 4.811 -54.846 1.00 62.53 196 GLY A N 1
ATOM 1583 C CA . GLY A 1 196 ? 14.620 4.709 -55.563 1.00 62.53 196 GLY A CA 1
ATOM 1584 C C . GLY A 1 196 ? 14.498 5.689 -56.738 1.00 62.53 196 GLY A C 1
ATOM 1585 O O . GLY A 1 196 ? 13.987 5.328 -57.797 1.00 62.53 196 GLY A O 1
ATOM 1586 N N . GLN A 1 197 ? 15.041 6.901 -56.599 1.00 58.28 197 GLN A N 1
ATOM 1587 C CA . GLN A 1 197 ? 15.074 7.892 -57.682 1.00 58.28 197 GLN A CA 1
ATOM 1588 C C . GLN A 1 197 ? 16.039 7.516 -58.819 1.00 58.28 197 GLN A C 1
ATOM 1590 O O . GLN A 1 197 ? 15.797 7.885 -59.966 1.00 58.28 197 GLN A O 1
ATOM 1595 N N . HIS A 1 198 ? 17.093 6.743 -58.535 1.00 56.66 198 HIS A N 1
ATOM 1596 C CA . HIS A 1 198 ? 18.068 6.305 -59.540 1.00 56.66 198 HIS A CA 1
ATOM 1597 C C . HIS A 1 198 ? 17.652 5.059 -60.338 1.00 56.66 198 HIS A C 1
ATOM 1599 O O . HIS A 1 198 ? 18.195 4.835 -61.414 1.00 56.66 198 HIS A O 1
ATOM 1605 N N . LEU A 1 199 ? 16.686 4.273 -59.852 1.00 52.88 199 LEU A N 1
ATOM 1606 C CA . LEU A 1 199 ? 16.155 3.082 -60.538 1.00 52.88 199 LEU A CA 1
ATOM 1607 C C . LEU A 1 199 ? 14.887 3.361 -61.373 1.00 52.88 199 LEU A C 1
ATOM 1609 O O . LEU A 1 199 ? 14.266 2.429 -61.873 1.00 52.88 199 LEU A O 1
ATOM 1613 N N . SER A 1 200 ? 14.494 4.632 -61.506 1.00 51.56 200 SER A N 1
ATOM 1614 C CA . SER A 1 200 ? 13.267 5.072 -62.192 1.00 51.56 200 SER A CA 1
ATOM 1615 C C . SER A 1 200 ? 13.494 5.609 -63.620 1.00 51.56 200 SER A C 1
ATOM 1617 O O . SER A 1 200 ? 12.608 6.276 -64.152 1.00 51.56 200 SER A O 1
ATOM 1619 N N . TYR A 1 201 ? 14.658 5.354 -64.227 1.00 44.25 201 TYR A N 1
ATOM 1620 C CA . TYR A 1 201 ? 14.993 5.757 -65.602 1.00 44.25 201 TYR A CA 1
ATOM 1621 C C . TYR A 1 201 ? 15.285 4.551 -66.490 1.00 44.25 201 TYR A C 1
ATOM 1623 O O . TYR A 1 201 ? 16.015 3.648 -66.024 1.00 44.25 201 TYR A O 1
#

Secondary structure (DSSP, 8-state):
-----SPPTT--HHHHHHHHHHTTTTT-EE-HHHHHT---SSS-HHHHHHHHH--S-EEHHHHHHHHHHHH--SGGGS--------SHHHHHHHHHHHHHHHHHTS-TT-TTS--SGGGPBPPHHHHHHHHHHS-HHHHHHHHHS---SSSPPBHHHHHHHHHHHHHHHT-HHHHHHHHHHHHHHHHHHHHHHHHHHHT--